Protein AF-R9I4Q8-F1 (afdb_monomer)

Nearest PDB structures (foldseek):
  7udo-assembly1_A  TM=2.696E-01  e=2.001E+00  synthetic construct
  7zrb-assembly1_A  TM=2.369E-01  e=4.043E+00  Homo sapiens

Radius of gyration: 34.61 Å; Cα contacts (8 Å, |Δi|>4): 216; chains: 1; bounding box: 89×45×100 Å

Sequence (345 aa):
MISNNEAITLNGTEIEWIYWCILVTLIFVGVAFSHSAILYLFDRFISKGIGKLLRKYKRYKWNVAFGIGILSAIIVFGRLLAYTFNQGELCRVRTDTLISTKMGDWGGFATCLTSIFALMSVYLAFRALRSQTTAARRASFDATFTQIFAQHNILHRKVTQHNVLCKKITLLDIIIARCRAKNASNLFTMCREAFENEYLIKESKISISDFRKKYNSSIGLSSSADFKNYFKYIHREVSFVMYNSKDILEPKDQKRYVKLIEGQMNNDELFCYFINQLEYWISHKNEEEVNKYANYLKDNEFFKEICLTEDYQSLIKKACDISTEDIKDGDKPLIENKWLNEKAH

Structure (mmCIF, N/CA/C/O backbone):
data_AF-R9I4Q8-F1
#
_entry.id   AF-R9I4Q8-F1
#
loop_
_atom_site.group_PDB
_atom_site.id
_atom_site.type_symbol
_atom_site.label_atom_id
_atom_site.label_alt_id
_atom_site.label_comp_id
_atom_site.label_asym_id
_atom_site.label_entity_id
_atom_site.label_seq_id
_atom_site.pdbx_PDB_ins_code
_atom_site.Cartn_x
_atom_site.Cartn_y
_atom_site.Cartn_z
_atom_site.occupancy
_atom_site.B_iso_or_equiv
_atom_site.auth_seq_id
_atom_site.auth_comp_id
_atom_site.auth_asym_id
_atom_site.auth_atom_id
_atom_site.pdbx_PDB_model_num
ATOM 1 N N . MET A 1 1 ? 61.203 2.150 -57.535 1.00 40.50 1 MET A N 1
ATOM 2 C CA . MET A 1 1 ? 61.379 3.538 -57.053 1.00 40.50 1 MET A CA 1
ATOM 3 C C . MET A 1 1 ? 60.839 4.424 -58.158 1.00 40.50 1 MET A C 1
ATOM 5 O O . MET A 1 1 ? 61.385 4.372 -59.243 1.00 40.50 1 MET A O 1
ATOM 9 N N . ILE A 1 2 ? 59.667 5.037 -58.041 1.00 28.09 2 ILE A N 1
ATOM 10 C CA . ILE A 1 2 ? 59.363 6.157 -57.145 1.00 28.09 2 ILE A CA 1
ATOM 11 C C . ILE A 1 2 ? 57.973 5.948 -56.523 1.00 28.09 2 ILE A C 1
ATOM 13 O O . ILE A 1 2 ? 57.005 5.654 -57.219 1.00 28.09 2 ILE A O 1
ATOM 17 N N . SER A 1 3 ? 57.904 6.050 -55.197 1.00 34.59 3 SER A N 1
ATOM 18 C CA . SER A 1 3 ? 56.674 6.067 -54.411 1.00 34.59 3 SER A CA 1
ATOM 19 C C . SER A 1 3 ? 56.075 7.473 -54.440 1.00 34.59 3 SER A C 1
ATOM 21 O O . SER A 1 3 ? 56.539 8.342 -53.705 1.00 34.59 3 SER A O 1
ATOM 23 N N . ASN A 1 4 ? 55.031 7.694 -55.233 1.00 31.05 4 ASN A N 1
ATOM 24 C CA . ASN A 1 4 ? 54.170 8.859 -55.041 1.00 31.05 4 ASN A CA 1
ATOM 25 C C . ASN A 1 4 ? 52.969 8.428 -54.200 1.00 31.05 4 ASN A C 1
ATOM 27 O O . ASN A 1 4 ? 51.886 8.162 -54.712 1.00 31.05 4 ASN A O 1
ATOM 31 N N . ASN A 1 5 ? 53.196 8.325 -52.888 1.00 38.31 5 ASN A N 1
ATOM 32 C CA . ASN A 1 5 ? 52.127 8.503 -51.914 1.00 38.31 5 ASN A CA 1
ATOM 33 C C . ASN A 1 5 ? 51.788 9.998 -51.921 1.00 38.31 5 ASN A C 1
ATOM 35 O O . ASN A 1 5 ? 52.304 10.754 -51.099 1.00 38.31 5 ASN A O 1
ATOM 39 N N . GLU A 1 6 ? 50.961 10.441 -52.867 1.00 36.56 6 GLU A N 1
ATOM 40 C CA . GLU A 1 6 ? 50.248 11.702 -52.684 1.00 36.56 6 GLU A CA 1
ATOM 41 C C . GLU A 1 6 ? 49.247 11.466 -51.556 1.00 36.56 6 GLU A C 1
ATOM 43 O O . GLU A 1 6 ? 48.183 10.874 -51.734 1.00 36.56 6 GLU A O 1
ATOM 48 N N . ALA A 1 7 ? 49.654 11.841 -50.344 1.00 38.47 7 ALA A N 1
ATOM 49 C CA . ALA A 1 7 ? 48.748 11.948 -49.221 1.00 38.47 7 ALA A CA 1
ATOM 50 C C . ALA A 1 7 ? 47.616 12.882 -49.653 1.00 38.47 7 ALA A C 1
ATOM 52 O O . ALA A 1 7 ? 47.862 14.045 -49.966 1.00 38.47 7 ALA A O 1
ATOM 53 N N . ILE A 1 8 ? 46.392 12.357 -49.706 1.00 43.66 8 ILE A N 1
ATOM 54 C CA . ILE A 1 8 ? 45.189 13.138 -49.979 1.00 43.66 8 ILE A CA 1
ATOM 55 C C . ILE A 1 8 ? 45.085 14.181 -48.864 1.00 43.66 8 ILE A C 1
ATOM 57 O O . ILE A 1 8 ? 44.663 13.886 -47.746 1.00 43.66 8 ILE A O 1
ATOM 61 N N . THR A 1 9 ? 45.541 15.396 -49.143 1.00 40.16 9 THR A N 1
ATOM 62 C CA . THR A 1 9 ? 45.441 16.525 -48.227 1.00 40.16 9 THR A CA 1
ATOM 63 C C . THR A 1 9 ? 44.013 17.040 -48.287 1.00 40.16 9 THR A C 1
ATOM 65 O O . THR A 1 9 ? 43.597 17.581 -49.309 1.00 40.16 9 THR A O 1
ATOM 68 N N . LEU A 1 10 ? 43.261 16.837 -47.204 1.00 48.31 10 LEU A N 1
ATOM 69 C CA . LEU A 1 10 ? 41.976 17.500 -46.973 1.00 48.31 10 LEU A CA 1
ATOM 70 C C . LEU A 1 10 ? 42.138 19.011 -47.175 1.00 48.31 10 LEU A C 1
ATOM 72 O O . LEU A 1 10 ? 43.078 19.610 -46.646 1.00 48.31 10 LEU A O 1
ATOM 76 N N . ASN A 1 11 ? 41.235 19.621 -47.940 1.00 56.56 11 ASN A N 1
ATOM 77 C CA . ASN A 1 11 ? 41.289 21.055 -48.209 1.00 56.56 11 ASN A CA 1
ATOM 78 C C . ASN A 1 11 ? 40.996 21.841 -46.913 1.00 56.56 11 ASN A C 1
ATOM 80 O O . ASN A 1 11 ? 40.272 21.361 -46.040 1.00 56.56 11 ASN A O 1
ATOM 84 N N . GLY A 1 12 ? 41.533 23.058 -46.758 1.00 54.59 12 GLY A N 1
ATOM 85 C CA . GLY A 1 12 ? 41.442 23.813 -45.490 1.00 54.59 12 GLY A CA 1
ATOM 86 C C . GLY A 1 12 ? 40.008 24.039 -44.981 1.00 54.59 12 GLY A C 1
ATOM 87 O O . GLY A 1 12 ? 39.744 23.936 -43.785 1.00 54.59 12 GLY A O 1
ATOM 88 N N . THR A 1 13 ? 39.061 24.238 -45.897 1.00 54.44 13 THR A N 1
ATOM 89 C CA . THR A 1 13 ? 37.624 24.336 -45.604 1.00 54.44 13 THR A CA 1
ATOM 90 C C . THR A 1 13 ? 37.031 23.028 -45.074 1.00 54.44 13 THR A C 1
ATOM 92 O O . THR A 1 13 ? 36.147 23.044 -44.226 1.00 54.44 13 THR A O 1
ATOM 95 N N . GLU A 1 14 ? 37.511 21.872 -45.523 1.00 54.03 14 GLU A N 1
ATOM 96 C CA . GLU A 1 14 ? 37.001 20.558 -45.111 1.00 54.03 14 GLU A CA 1
ATOM 97 C C . GLU A 1 14 ? 37.487 20.176 -43.711 1.00 54.03 14 GLU A C 1
ATOM 99 O O . GLU A 1 14 ? 36.732 19.593 -42.931 1.00 54.03 14 GLU A O 1
ATOM 104 N N . ILE A 1 15 ? 38.715 20.576 -43.364 1.00 60.09 15 ILE A N 1
ATOM 105 C CA . ILE A 1 15 ? 39.245 20.468 -42.000 1.00 60.09 15 ILE A CA 1
ATOM 106 C C . ILE A 1 15 ? 38.394 21.311 -41.044 1.00 60.09 15 ILE A C 1
ATOM 108 O O . ILE A 1 15 ? 38.021 20.815 -39.981 1.00 60.09 15 ILE A O 1
ATOM 112 N N . GLU A 1 16 ? 38.007 22.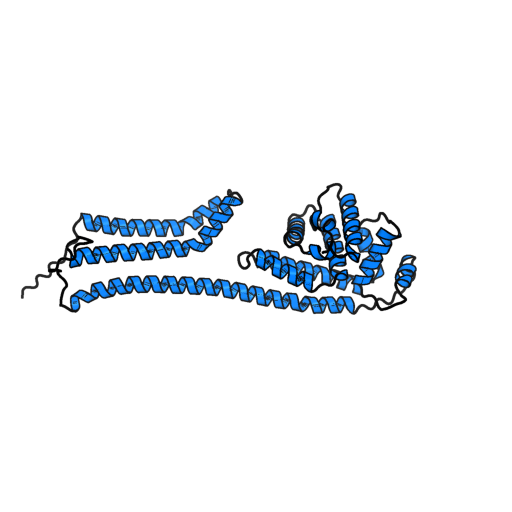532 -41.433 1.00 58.81 16 GLU A N 1
ATOM 113 C CA . GLU A 1 16 ? 37.085 23.361 -40.645 1.00 58.81 16 GLU A CA 1
ATOM 114 C C . GLU A 1 16 ? 35.714 22.700 -40.467 1.00 58.81 16 GLU A C 1
ATOM 116 O O . GLU A 1 16 ? 35.188 22.684 -39.358 1.00 58.81 16 GLU A O 1
ATOM 121 N N . TRP A 1 17 ? 35.127 22.107 -41.508 1.00 58.69 17 TRP A N 1
ATOM 122 C CA . TRP A 1 17 ? 33.818 21.450 -41.389 1.00 58.69 17 TRP A CA 1
ATOM 123 C C . TRP A 1 17 ? 33.853 20.185 -40.527 1.00 58.69 17 TRP A C 1
ATOM 125 O O . TRP A 1 17 ? 32.954 19.981 -39.709 1.00 58.69 17 TRP A O 1
ATOM 135 N N . ILE A 1 18 ? 34.891 19.351 -40.656 1.00 61.91 18 ILE A N 1
ATOM 136 C CA . ILE A 1 18 ? 35.103 18.195 -39.770 1.00 61.91 18 ILE A CA 1
ATOM 137 C C . ILE A 1 18 ? 35.287 18.678 -38.330 1.00 61.91 18 ILE A C 1
ATOM 139 O O . ILE A 1 18 ? 34.693 18.112 -37.409 1.00 61.91 18 ILE A O 1
ATOM 143 N N . TYR A 1 19 ? 36.041 19.762 -38.139 1.00 66.31 19 TYR A N 1
ATOM 144 C CA . TYR A 1 19 ? 36.204 20.402 -36.842 1.00 66.31 19 TYR A CA 1
ATOM 145 C C . TYR A 1 19 ? 34.859 20.879 -36.286 1.00 66.31 19 TYR A C 1
ATOM 147 O O . TYR A 1 19 ? 34.550 20.567 -35.142 1.00 66.31 19 TYR A O 1
ATOM 155 N N . TRP A 1 20 ? 34.004 21.519 -37.088 1.00 62.31 20 TRP A N 1
ATOM 156 C CA . TRP A 1 20 ? 32.653 21.917 -36.680 1.00 62.31 20 TRP A CA 1
ATOM 157 C C . TRP A 1 20 ? 31.758 20.721 -36.348 1.00 62.31 20 TRP A C 1
ATOM 159 O O . TRP A 1 20 ? 31.040 20.772 -35.355 1.00 62.31 20 TRP A O 1
ATOM 169 N N . CYS A 1 21 ? 31.813 19.617 -37.096 1.00 60.00 21 CYS A N 1
ATOM 170 C CA . CYS A 1 21 ? 31.050 18.408 -36.769 1.00 60.00 21 CYS A CA 1
ATOM 171 C C . CYS A 1 21 ? 31.508 17.768 -35.449 1.00 60.00 21 CYS A C 1
ATOM 173 O O . CYS A 1 21 ? 30.671 17.370 -34.630 1.00 60.00 21 CYS A O 1
ATOM 175 N N . ILE A 1 22 ? 32.821 17.695 -35.214 1.00 67.31 22 ILE A N 1
ATOM 176 C CA . ILE A 1 22 ? 33.394 17.197 -33.957 1.00 67.31 22 ILE A CA 1
ATOM 177 C C . ILE A 1 22 ? 33.045 18.151 -32.811 1.00 67.31 22 ILE A C 1
ATOM 179 O O . ILE A 1 22 ? 32.569 17.700 -31.773 1.00 67.31 22 ILE A O 1
ATOM 183 N N . LEU A 1 23 ? 33.201 19.459 -33.013 1.00 68.62 23 LEU A N 1
ATOM 184 C CA . LEU A 1 23 ? 32.912 20.503 -32.034 1.00 68.62 23 LEU A CA 1
ATOM 185 C C . LEU A 1 23 ? 31.430 20.520 -31.660 1.00 68.62 23 LEU A C 1
ATOM 187 O O . LEU A 1 23 ? 31.108 20.520 -30.480 1.00 68.62 23 LEU A O 1
ATOM 191 N N . VAL A 1 24 ? 30.516 20.460 -32.631 1.00 64.56 24 VAL A N 1
ATOM 192 C CA . VAL A 1 24 ? 29.069 20.378 -32.384 1.00 64.56 24 VAL A CA 1
ATOM 193 C C . VAL A 1 24 ? 28.741 19.108 -31.605 1.00 64.56 24 VAL A C 1
ATOM 195 O O . VAL A 1 24 ? 28.005 19.167 -30.622 1.00 64.56 24 VAL A O 1
ATOM 198 N N . THR A 1 25 ? 29.337 17.968 -31.961 1.00 63.06 25 THR A N 1
ATOM 199 C CA . THR A 1 25 ? 29.129 16.712 -31.224 1.00 63.06 25 THR A CA 1
ATOM 200 C C . THR A 1 25 ? 29.669 16.808 -29.790 1.00 63.06 25 THR A C 1
ATOM 202 O O . THR A 1 25 ? 28.977 16.414 -28.852 1.00 63.06 25 THR A O 1
ATOM 205 N N . LEU A 1 26 ? 30.850 17.400 -29.586 1.00 66.31 26 LEU A N 1
ATOM 206 C CA . LEU A 1 26 ? 31.439 17.650 -28.266 1.00 66.31 26 LEU A CA 1
ATOM 207 C C . LEU A 1 26 ? 30.627 18.655 -27.442 1.00 66.31 26 LEU A C 1
ATOM 209 O O . LEU A 1 26 ? 30.475 18.455 -26.240 1.00 66.31 26 LEU A O 1
ATOM 213 N N . ILE A 1 27 ? 30.054 19.687 -28.067 1.00 66.19 27 ILE A N 1
ATOM 214 C CA . ILE A 1 27 ? 29.146 20.642 -27.423 1.00 66.19 27 ILE A CA 1
ATOM 215 C C . ILE A 1 27 ? 27.871 19.924 -26.986 1.00 66.19 27 ILE A C 1
ATOM 217 O O . ILE A 1 27 ? 27.467 20.068 -25.839 1.00 66.19 27 ILE A O 1
ATOM 221 N N . PHE A 1 28 ? 27.255 19.100 -27.837 1.00 62.50 28 PHE A N 1
ATOM 222 C CA . PHE A 1 28 ? 26.045 18.357 -27.468 1.00 62.50 28 PHE A CA 1
ATOM 223 C C . PHE A 1 28 ? 26.300 17.332 -26.357 1.00 62.50 28 PHE A C 1
ATOM 225 O O . PHE A 1 28 ? 25.493 17.220 -25.431 1.00 62.50 28 PHE A O 1
ATOM 232 N N . VAL A 1 29 ? 27.434 16.627 -26.398 1.00 64.31 29 VAL A N 1
ATOM 233 C CA . VAL A 1 29 ? 27.873 15.746 -25.307 1.00 64.31 29 VAL A CA 1
ATOM 234 C C . VAL A 1 29 ? 28.121 16.572 -24.040 1.00 64.31 29 VAL A C 1
ATOM 236 O O . VAL A 1 29 ? 27.577 16.254 -22.984 1.00 64.31 29 VAL A O 1
ATOM 239 N N . GLY A 1 30 ? 28.843 17.687 -24.143 1.00 64.94 30 GLY A N 1
ATOM 240 C CA . GLY A 1 30 ? 29.114 18.609 -23.042 1.00 64.94 30 GLY A CA 1
ATOM 241 C C . GLY A 1 30 ? 27.841 19.162 -22.402 1.00 64.94 30 GLY A C 1
ATOM 242 O O . GLY A 1 30 ? 27.721 19.154 -21.179 1.00 64.94 30 GLY A O 1
ATOM 243 N N . VAL A 1 31 ? 26.843 19.554 -23.196 1.00 62.91 31 VAL A N 1
ATOM 244 C CA . VAL A 1 31 ? 25.518 20.003 -22.740 1.00 62.91 31 VAL A CA 1
ATOM 245 C C . VAL A 1 31 ? 24.757 18.858 -22.064 1.00 62.91 31 VAL A C 1
ATOM 247 O O . VAL A 1 31 ? 24.185 19.048 -20.991 1.00 62.91 31 VAL A O 1
ATOM 250 N N . ALA A 1 32 ? 24.796 17.641 -22.614 1.00 57.62 32 ALA A N 1
ATOM 251 C CA . ALA A 1 32 ? 24.154 16.473 -22.007 1.00 57.62 32 ALA A CA 1
ATOM 252 C C . ALA A 1 32 ? 24.761 16.091 -20.638 1.00 57.62 32 ALA A C 1
ATOM 254 O O . ALA A 1 32 ? 24.032 15.631 -19.749 1.00 57.62 32 ALA A O 1
ATOM 255 N N . PHE A 1 33 ? 26.069 16.306 -20.449 1.00 58.38 33 PHE A N 1
ATOM 256 C CA . PHE A 1 33 ? 26.783 16.056 -19.191 1.00 58.38 33 PHE A CA 1
ATOM 257 C C . PHE A 1 33 ? 26.645 17.209 -18.176 1.00 58.38 33 PHE A C 1
ATOM 259 O O . PHE A 1 33 ? 26.386 16.956 -16.997 1.00 58.38 33 PHE A O 1
ATOM 266 N N . SER A 1 34 ? 26.735 18.469 -18.612 1.00 58.69 34 SER A N 1
ATOM 267 C CA . SER A 1 34 ? 26.661 19.666 -17.747 1.00 58.69 34 SER A CA 1
ATOM 268 C C . SER A 1 34 ? 25.247 19.989 -17.242 1.00 58.69 34 SER A C 1
ATOM 270 O O . SER A 1 34 ? 25.082 20.602 -16.185 1.00 58.69 34 SER A O 1
ATOM 272 N N . HIS A 1 35 ? 24.205 19.479 -17.904 1.00 56.19 35 HIS A N 1
ATOM 273 C CA . HIS A 1 35 ? 22.806 19.647 -17.493 1.00 56.19 35 HIS A CA 1
ATOM 274 C C . HIS A 1 35 ? 22.497 19.104 -16.081 1.00 56.19 35 HIS A C 1
ATOM 276 O O . HIS A 1 35 ? 21.532 19.529 -15.443 1.00 56.19 35 HIS A O 1
ATOM 282 N N . SER A 1 36 ? 23.301 18.169 -15.556 1.00 52.72 36 SER A N 1
ATOM 283 C CA . SER A 1 36 ? 23.118 17.654 -14.191 1.00 52.72 36 SER A CA 1
ATOM 284 C C . SER A 1 36 ? 23.416 18.711 -13.113 1.00 52.72 36 SER A C 1
ATOM 286 O O . SER A 1 36 ? 22.768 18.690 -12.070 1.00 52.72 36 SER A O 1
ATOM 288 N N . ALA A 1 37 ? 24.326 19.657 -13.379 1.00 54.03 37 ALA A N 1
ATOM 289 C CA . ALA A 1 37 ? 24.641 20.774 -12.482 1.00 54.03 37 ALA A CA 1
ATOM 290 C C . ALA A 1 37 ? 23.604 21.908 -12.583 1.00 54.03 37 ALA A C 1
ATOM 292 O O . ALA A 1 37 ? 23.193 22.471 -11.571 1.00 54.03 37 ALA A O 1
ATOM 293 N N . ILE A 1 38 ? 23.112 22.185 -13.796 1.00 55.19 38 ILE A N 1
ATOM 294 C CA . ILE A 1 38 ? 22.080 23.205 -14.046 1.00 55.19 38 ILE A CA 1
ATOM 295 C C . ILE A 1 38 ? 20.755 22.812 -13.377 1.00 55.19 38 ILE A C 1
ATOM 297 O O . ILE A 1 38 ? 20.113 23.639 -12.740 1.00 55.19 38 ILE A O 1
ATOM 301 N N . LEU A 1 39 ? 20.359 21.535 -13.427 1.00 51.66 39 LEU A N 1
ATOM 302 C CA . LEU A 1 39 ? 19.140 21.083 -12.748 1.00 51.66 39 LEU A CA 1
ATOM 303 C C . LEU A 1 39 ? 19.228 21.115 -11.225 1.00 51.66 39 LEU A C 1
ATOM 305 O O . LEU A 1 39 ? 18.214 21.389 -10.598 1.00 51.66 39 LEU A O 1
ATOM 309 N N . TYR A 1 40 ? 20.395 20.861 -10.628 1.00 53.50 40 TYR A N 1
ATOM 310 C CA . TYR A 1 40 ? 20.557 20.978 -9.174 1.00 53.50 40 TYR A CA 1
ATOM 311 C C . TYR A 1 40 ? 20.265 22.408 -8.691 1.00 53.50 40 TYR A C 1
ATOM 313 O O . TYR A 1 40 ? 19.654 22.603 -7.644 1.00 53.50 40 TYR A O 1
ATOM 321 N N . LEU A 1 41 ? 20.627 23.410 -9.498 1.00 53.16 41 LEU A N 1
ATOM 322 C CA . LEU A 1 41 ? 20.318 24.817 -9.232 1.00 53.16 41 LEU A CA 1
ATOM 323 C C . LEU A 1 41 ? 18.834 25.154 -9.465 1.00 53.16 41 LEU A C 1
ATOM 325 O O . LEU A 1 41 ? 18.277 25.990 -8.757 1.00 53.16 41 LEU A O 1
ATOM 329 N N . PHE A 1 42 ? 18.180 24.486 -10.419 1.00 51.25 42 PHE A N 1
ATOM 330 C CA . PHE A 1 42 ? 16.790 24.754 -10.800 1.00 51.25 42 PHE A CA 1
ATOM 331 C C . PHE A 1 42 ? 15.734 23.913 -10.060 1.00 51.25 42 PHE A C 1
ATOM 333 O O . PHE A 1 42 ? 14.568 24.306 -10.037 1.00 51.25 42 PHE A O 1
ATOM 340 N N . ASP A 1 43 ? 16.102 22.808 -9.401 1.00 50.34 43 ASP A N 1
ATOM 341 C CA . ASP A 1 43 ? 15.170 21.964 -8.624 1.00 50.34 43 ASP A CA 1
ATOM 342 C C . ASP A 1 43 ? 14.520 22.747 -7.465 1.00 50.34 43 ASP A C 1
ATOM 344 O O . ASP A 1 43 ? 13.416 22.435 -7.026 1.00 50.34 43 ASP A O 1
ATOM 348 N N . ARG A 1 44 ? 15.165 23.839 -7.027 1.00 52.56 44 ARG A N 1
ATOM 349 C CA . ARG A 1 44 ? 14.659 24.753 -5.993 1.00 52.56 44 ARG A CA 1
ATOM 350 C C . ARG A 1 44 ? 13.502 25.655 -6.454 1.00 52.56 44 ARG A C 1
ATOM 352 O O . ARG A 1 44 ? 12.866 26.263 -5.601 1.00 52.56 44 ARG A O 1
ATOM 359 N N . PHE A 1 45 ? 13.227 25.757 -7.761 1.00 51.59 45 PHE A N 1
ATOM 360 C CA . PHE A 1 45 ? 12.344 26.793 -8.328 1.00 51.59 45 PHE A CA 1
ATOM 361 C C . PHE A 1 45 ? 11.192 26.290 -9.218 1.00 51.59 45 PHE A C 1
ATOM 363 O O . PHE A 1 45 ? 10.401 27.102 -9.699 1.00 51.59 45 PHE A O 1
ATOM 370 N N . ILE A 1 46 ? 11.052 24.984 -9.472 1.00 50.75 46 ILE A N 1
ATOM 371 C CA . ILE A 1 46 ? 10.189 24.504 -10.565 1.00 50.75 46 ILE A CA 1
ATOM 372 C C . ILE A 1 46 ? 8.825 23.958 -10.098 1.00 50.75 46 ILE A C 1
ATOM 374 O O . ILE A 1 46 ? 8.726 23.048 -9.278 1.00 50.75 46 ILE A O 1
ATOM 378 N N . SER A 1 47 ? 7.749 24.471 -10.712 1.00 53.91 47 SER A N 1
ATOM 379 C CA . SER A 1 47 ? 6.355 24.053 -10.496 1.00 53.91 47 SER A CA 1
ATOM 380 C C . SER A 1 47 ? 6.051 22.616 -10.976 1.00 53.91 47 SER A C 1
ATOM 382 O O . SER A 1 47 ? 6.712 22.060 -11.862 1.00 53.91 47 SER A O 1
ATOM 384 N N . LYS A 1 48 ? 4.986 22.004 -10.420 1.00 53.28 48 LYS A N 1
ATOM 385 C CA . LYS A 1 48 ? 4.588 20.587 -10.620 1.00 53.28 48 LYS A CA 1
ATOM 386 C C . LYS A 1 48 ? 4.474 20.135 -12.094 1.00 53.28 48 LYS A C 1
ATOM 388 O O . LYS A 1 48 ? 4.653 18.946 -12.368 1.00 53.28 48 LYS A O 1
ATOM 393 N N . GLY A 1 49 ? 4.186 21.040 -13.038 1.00 48.44 49 GLY A N 1
ATOM 394 C CA . GLY A 1 49 ? 4.024 20.726 -14.468 1.00 48.44 49 GLY A CA 1
ATOM 395 C C . GLY A 1 49 ? 5.349 20.501 -15.206 1.00 48.44 49 GLY A C 1
ATOM 396 O O . GLY A 1 49 ? 5.550 19.462 -15.839 1.00 48.44 49 GLY A O 1
ATOM 397 N N . ILE A 1 50 ? 6.296 21.429 -15.059 1.00 54.19 50 ILE A N 1
ATOM 398 C CA . ILE A 1 50 ? 7.623 21.359 -15.693 1.00 54.19 50 ILE A CA 1
ATOM 399 C C . ILE A 1 50 ? 8.439 20.202 -15.088 1.00 54.19 50 ILE A C 1
ATOM 401 O O . ILE A 1 50 ? 9.132 19.480 -15.808 1.00 54.19 50 ILE A O 1
ATOM 405 N N . GLY A 1 51 ? 8.254 19.911 -13.794 1.00 54.22 51 GLY A N 1
ATOM 406 C CA . GLY A 1 51 ? 8.870 18.757 -13.130 1.00 54.22 51 GLY A CA 1
ATOM 407 C C . GLY A 1 51 ? 8.456 17.385 -13.698 1.00 54.22 51 GLY A C 1
ATOM 408 O O . GLY A 1 51 ? 9.218 16.419 -13.588 1.00 54.22 51 GLY A O 1
ATOM 409 N N . LYS A 1 52 ? 7.277 17.254 -14.333 1.00 49.28 52 LYS A N 1
ATOM 410 C CA . LYS A 1 52 ? 6.882 16.021 -15.054 1.00 49.28 52 LYS A CA 1
ATOM 411 C C . LYS A 1 52 ? 7.614 15.890 -16.392 1.00 49.28 52 LYS A C 1
ATOM 413 O O . LYS A 1 52 ? 8.088 14.803 -16.726 1.00 49.28 52 LYS A O 1
ATOM 418 N N . LEU A 1 53 ? 7.734 16.988 -17.135 1.00 52.31 53 LEU A N 1
ATOM 419 C CA . LEU A 1 53 ? 8.401 17.035 -18.440 1.00 52.31 53 LEU A CA 1
ATOM 420 C C . LEU A 1 53 ? 9.913 16.788 -18.295 1.00 52.31 53 LEU A C 1
ATOM 422 O O . LEU A 1 53 ? 10.480 15.954 -19.002 1.00 52.31 53 LEU A O 1
ATOM 426 N N . LEU A 1 54 ? 10.529 17.388 -17.274 1.00 54.78 54 LEU A N 1
ATOM 427 C CA . LEU A 1 54 ? 11.926 17.160 -16.898 1.00 54.78 54 LEU A CA 1
ATOM 428 C C . LEU A 1 54 ? 12.197 15.722 -16.435 1.00 54.78 54 LEU A C 1
ATOM 430 O O . LEU A 1 54 ? 13.209 15.135 -16.821 1.00 54.78 54 LEU A O 1
ATOM 434 N N . ARG A 1 55 ? 11.284 15.098 -15.675 1.00 53.91 55 ARG A N 1
ATOM 435 C CA . ARG A 1 55 ? 11.395 13.668 -15.322 1.00 53.91 55 ARG A CA 1
ATOM 436 C C . ARG A 1 55 ? 11.325 12.762 -16.550 1.00 53.91 55 ARG A C 1
ATOM 438 O O . ARG A 1 55 ? 12.090 11.799 -16.641 1.00 53.91 55 ARG A O 1
ATOM 445 N N . LYS A 1 56 ? 10.457 13.086 -17.514 1.00 54.44 56 LYS A N 1
ATOM 446 C CA . LYS A 1 56 ? 10.368 12.370 -18.794 1.00 54.44 56 LYS A CA 1
ATOM 447 C C . LYS A 1 56 ? 11.673 12.522 -19.586 1.00 54.44 56 LYS A C 1
ATOM 449 O O . LYS A 1 56 ? 12.214 11.520 -20.039 1.00 54.44 56 LYS A O 1
ATOM 454 N N . TYR A 1 57 ? 12.249 13.723 -19.650 1.00 55.81 57 TYR A N 1
ATOM 455 C CA . TYR A 1 57 ? 13.545 13.959 -20.297 1.00 55.81 57 TYR A CA 1
ATOM 456 C C . TYR A 1 57 ? 14.707 13.227 -19.598 1.00 55.81 57 TYR A C 1
ATOM 458 O O . TYR A 1 57 ? 15.478 12.532 -20.256 1.00 55.81 57 TYR A O 1
ATOM 466 N N . LYS A 1 58 ? 14.782 13.246 -18.258 1.00 58.91 58 LYS A N 1
ATOM 467 C CA . LYS A 1 58 ? 15.775 12.486 -17.464 1.00 58.91 58 LYS A CA 1
ATOM 468 C C . LYS A 1 58 ? 15.726 10.984 -17.762 1.00 58.91 58 LYS A C 1
ATOM 470 O O . LYS A 1 58 ? 16.762 10.315 -17.765 1.00 58.91 58 LYS A O 1
ATOM 475 N N . ARG A 1 59 ? 14.536 10.446 -18.055 1.00 61.88 59 ARG A N 1
ATOM 476 C CA . ARG A 1 59 ? 14.364 9.047 -18.464 1.00 61.88 59 ARG A CA 1
ATOM 477 C C . ARG A 1 59 ? 15.035 8.767 -19.813 1.00 61.88 59 ARG A C 1
ATOM 479 O O . ARG A 1 59 ? 15.670 7.723 -19.933 1.00 61.88 59 ARG A O 1
ATOM 486 N N . TYR A 1 60 ? 14.983 9.690 -20.771 1.00 66.31 60 TYR A N 1
ATOM 487 C CA . TYR A 1 60 ? 15.466 9.474 -22.142 1.00 66.31 60 TYR A CA 1
ATOM 488 C C . TYR A 1 60 ? 16.794 10.162 -22.494 1.00 66.31 60 TYR A C 1
ATOM 490 O O . TYR A 1 60 ? 17.311 9.896 -23.573 1.00 66.31 60 TYR A O 1
ATOM 498 N N . LYS A 1 61 ? 17.392 10.966 -21.600 1.00 69.75 61 LYS A N 1
ATOM 499 C CA . LYS A 1 61 ? 18.596 11.775 -21.890 1.00 69.75 61 LYS A CA 1
ATOM 500 C C . LYS A 1 61 ? 19.736 10.994 -22.550 1.00 69.75 61 LYS A C 1
ATOM 502 O O . LYS A 1 61 ? 20.324 11.455 -23.517 1.00 69.75 61 LYS A O 1
ATOM 507 N N . TRP A 1 62 ? 20.004 9.784 -22.062 1.00 69.00 62 TRP A N 1
ATOM 508 C CA . TRP A 1 62 ? 21.064 8.939 -22.605 1.00 69.00 62 TRP A CA 1
ATOM 509 C C . TRP A 1 62 ? 20.696 8.390 -23.979 1.00 69.00 62 TRP A C 1
ATOM 511 O O . TRP A 1 62 ? 21.536 8.390 -24.864 1.00 69.00 62 TRP A O 1
ATOM 521 N N . ASN A 1 63 ? 19.435 8.007 -24.197 1.00 72.69 63 ASN A N 1
ATOM 522 C CA . ASN A 1 63 ? 18.978 7.553 -25.511 1.00 72.69 63 ASN A CA 1
ATOM 523 C C . ASN A 1 63 ? 19.089 8.674 -26.553 1.00 72.69 63 ASN A C 1
ATOM 525 O O . ASN A 1 63 ? 19.470 8.409 -27.686 1.00 72.69 63 ASN A O 1
ATOM 529 N N . VAL A 1 64 ? 18.799 9.918 -26.158 1.00 72.62 64 VAL A N 1
ATOM 530 C CA . VAL A 1 64 ? 18.968 11.099 -27.016 1.00 72.62 64 VAL A CA 1
ATOM 531 C C . VAL A 1 64 ? 20.449 11.347 -27.306 1.00 72.62 64 VAL A C 1
ATOM 533 O O . VAL A 1 64 ? 20.819 11.471 -28.467 1.00 72.62 64 VAL A O 1
ATOM 536 N N . ALA A 1 65 ? 21.307 11.346 -26.281 1.00 70.62 65 ALA A N 1
ATOM 537 C CA . ALA A 1 65 ? 22.746 11.554 -26.447 1.00 70.62 65 ALA A CA 1
ATOM 538 C C . ALA A 1 65 ? 23.397 10.485 -27.346 1.00 70.62 65 ALA A C 1
ATOM 540 O O . ALA A 1 65 ? 24.120 10.824 -28.280 1.00 70.62 65 ALA A O 1
ATOM 541 N N . PHE A 1 66 ? 23.093 9.202 -27.119 1.00 70.00 66 PHE A N 1
ATOM 542 C CA . PHE A 1 66 ? 23.574 8.108 -27.966 1.00 70.00 66 PHE A CA 1
ATOM 543 C C . PHE A 1 66 ? 23.002 8.183 -29.386 1.00 70.00 66 PHE A C 1
ATOM 545 O O . PHE A 1 66 ? 23.740 7.966 -30.341 1.00 70.00 66 PHE A O 1
ATOM 552 N N . GLY A 1 67 ? 21.718 8.526 -29.543 1.00 74.06 67 GLY A N 1
ATOM 553 C CA . GLY A 1 67 ? 21.092 8.693 -30.856 1.00 74.06 67 GLY A CA 1
ATOM 554 C C . GLY A 1 67 ? 21.751 9.795 -31.689 1.00 74.06 67 GLY A C 1
ATOM 555 O O . GLY A 1 67 ? 22.052 9.573 -32.858 1.00 74.06 67 GLY A O 1
ATOM 556 N N . ILE A 1 68 ? 22.044 10.946 -31.073 1.00 73.62 68 ILE A N 1
ATOM 557 C CA . ILE A 1 68 ? 22.777 12.045 -31.718 1.00 73.62 68 ILE A CA 1
ATOM 558 C C . ILE A 1 68 ? 24.199 11.602 -32.073 1.00 73.62 68 ILE A C 1
ATOM 560 O O . ILE A 1 68 ? 24.628 11.818 -33.200 1.00 73.62 68 ILE A O 1
ATOM 564 N N . GLY A 1 69 ? 24.910 10.929 -31.162 1.00 71.75 69 GLY A N 1
ATOM 565 C CA . GLY A 1 69 ? 26.260 10.424 -31.430 1.00 71.75 69 GLY A CA 1
ATOM 566 C C . GLY A 1 69 ? 26.318 9.438 -32.604 1.00 71.75 69 GLY A C 1
ATOM 567 O O . GLY A 1 69 ? 27.185 9.563 -33.467 1.00 71.75 69 GLY A O 1
ATOM 568 N N . ILE A 1 70 ? 25.366 8.500 -32.679 1.00 76.12 70 ILE A N 1
ATOM 569 C CA . ILE A 1 70 ? 25.243 7.554 -33.801 1.00 76.12 70 ILE A CA 1
ATOM 570 C C . ILE A 1 70 ? 24.944 8.303 -35.105 1.00 76.12 70 ILE A C 1
ATOM 572 O O . ILE A 1 70 ? 25.584 8.036 -36.120 1.00 76.12 70 ILE A O 1
ATOM 576 N N . LEU A 1 71 ? 24.010 9.258 -35.083 1.00 77.19 71 LEU A N 1
ATOM 577 C CA . LEU A 1 71 ? 23.656 10.049 -36.262 1.00 77.19 71 LEU A CA 1
ATOM 578 C C . LEU A 1 71 ? 24.847 10.873 -36.773 1.00 77.19 71 LEU A C 1
ATOM 580 O O . LEU A 1 71 ? 25.126 10.852 -37.969 1.00 77.19 71 LEU A O 1
ATOM 584 N N . SER A 1 72 ? 25.588 11.535 -35.878 1.00 72.62 72 SER A N 1
ATOM 585 C CA . SER A 1 72 ? 26.813 12.264 -36.225 1.00 72.62 72 SER A CA 1
ATOM 586 C C . SER A 1 72 ? 27.850 11.346 -36.875 1.00 72.62 72 SER A C 1
ATOM 588 O O . SER A 1 72 ? 28.414 11.703 -37.907 1.00 72.62 72 SER A O 1
ATOM 590 N N . ALA A 1 73 ? 28.069 10.148 -36.322 1.00 72.25 73 ALA A N 1
ATOM 591 C CA . ALA A 1 73 ? 29.015 9.183 -36.881 1.00 72.25 73 ALA A CA 1
ATOM 592 C C . ALA A 1 73 ? 28.608 8.715 -38.291 1.00 72.25 73 ALA A C 1
ATOM 594 O O . ALA A 1 73 ? 29.453 8.646 -39.181 1.00 72.25 73 ALA A O 1
ATOM 595 N N . ILE A 1 74 ? 27.311 8.469 -38.522 1.00 77.31 74 ILE A N 1
ATOM 596 C CA . ILE A 1 74 ? 26.772 8.107 -39.845 1.00 77.31 74 ILE A CA 1
ATOM 597 C C . ILE A 1 74 ? 26.963 9.249 -40.852 1.00 77.31 74 ILE A C 1
ATOM 599 O O . ILE A 1 74 ? 27.372 8.999 -41.985 1.00 77.31 74 ILE A O 1
ATOM 603 N N . ILE A 1 75 ? 26.695 10.497 -40.454 1.00 73.75 75 ILE A N 1
ATOM 604 C CA . ILE A 1 75 ? 26.856 11.672 -41.325 1.00 73.75 75 ILE A CA 1
ATOM 605 C C . ILE A 1 75 ? 28.325 11.856 -41.722 1.00 73.75 75 ILE A C 1
ATOM 607 O O . ILE A 1 75 ? 28.619 12.042 -42.904 1.00 73.75 75 ILE A O 1
ATOM 611 N N . VAL A 1 76 ? 29.245 11.772 -40.754 1.00 72.44 76 VAL A N 1
ATOM 612 C CA . VAL A 1 76 ? 30.692 11.871 -41.007 1.00 72.44 76 VAL A CA 1
ATOM 613 C C . VAL A 1 76 ? 31.149 10.754 -41.945 1.00 72.44 76 VAL A C 1
ATOM 615 O O . VAL A 1 76 ? 31.847 11.023 -42.920 1.00 72.44 76 VAL A O 1
ATOM 618 N N . PHE A 1 77 ? 30.697 9.519 -41.720 1.00 72.12 77 PHE A N 1
ATOM 619 C CA . PHE A 1 77 ? 31.025 8.385 -42.582 1.00 72.12 77 PHE A CA 1
ATOM 620 C C . PHE A 1 77 ? 30.499 8.544 -44.012 1.00 72.12 77 PHE A C 1
ATOM 622 O O . PHE A 1 77 ? 31.262 8.381 -44.959 1.00 72.12 77 PHE A O 1
ATOM 629 N N . GLY A 1 78 ? 29.228 8.921 -44.190 1.00 69.38 78 GLY A N 1
ATOM 630 C CA . GLY A 1 78 ? 28.645 9.137 -45.518 1.00 69.38 78 GLY A CA 1
ATOM 631 C C . GLY A 1 78 ? 29.354 10.243 -46.306 1.00 69.38 78 GLY A C 1
ATOM 632 O O . GLY A 1 78 ? 29.522 10.135 -47.520 1.00 69.38 78 GLY A O 1
ATOM 633 N N . ARG A 1 79 ? 29.836 11.284 -45.615 1.00 67.19 79 ARG A N 1
ATOM 634 C CA . ARG A 1 79 ? 30.631 12.364 -46.215 1.00 67.19 79 ARG A CA 1
ATOM 635 C C . ARG A 1 79 ? 32.039 11.922 -46.594 1.00 67.19 79 ARG A C 1
ATOM 637 O O . ARG A 1 79 ? 32.462 12.220 -47.705 1.00 67.19 79 ARG A O 1
ATOM 644 N N . LEU A 1 80 ? 32.734 11.192 -45.719 1.00 65.88 80 LEU A N 1
ATOM 645 C CA . LEU A 1 80 ? 34.032 10.598 -46.048 1.00 65.88 80 LEU A CA 1
ATOM 646 C C . LEU A 1 80 ? 33.906 9.676 -47.264 1.00 65.88 80 LEU A C 1
ATOM 648 O O . LEU A 1 80 ? 34.725 9.752 -48.172 1.00 65.88 80 LEU A O 1
ATOM 652 N N . LEU A 1 81 ? 32.839 8.880 -47.342 1.00 66.75 81 LEU A N 1
ATOM 653 C CA . LEU A 1 81 ? 32.551 8.020 -48.489 1.00 66.75 81 LEU A CA 1
ATOM 654 C C . LEU A 1 81 ? 32.363 8.852 -49.770 1.00 66.75 81 LEU A C 1
ATOM 656 O O . LEU A 1 81 ? 33.045 8.613 -50.763 1.00 66.75 81 LEU A O 1
ATOM 660 N N . ALA A 1 82 ? 31.519 9.885 -49.737 1.00 63.75 82 ALA A N 1
ATOM 661 C CA . ALA A 1 82 ? 31.332 10.785 -50.877 1.00 63.75 82 ALA A CA 1
ATOM 662 C C . ALA A 1 82 ? 32.627 11.505 -51.298 1.00 63.75 82 ALA A C 1
ATOM 664 O O . ALA A 1 82 ? 32.854 11.723 -52.483 1.00 63.75 82 ALA A O 1
ATOM 665 N N . TYR A 1 83 ? 33.501 11.855 -50.356 1.00 60.16 83 TYR A N 1
ATOM 666 C CA . TYR A 1 83 ? 34.789 12.465 -50.675 1.00 60.16 83 TYR A CA 1
ATOM 667 C C . TYR A 1 83 ? 35.742 11.474 -51.347 1.00 60.16 83 TYR A C 1
ATOM 669 O O . TYR A 1 83 ? 36.254 11.737 -52.432 1.00 60.16 83 TYR A O 1
ATOM 677 N N . THR A 1 84 ? 35.910 10.301 -50.737 1.00 60.03 84 THR A N 1
ATOM 678 C CA . THR A 1 84 ? 36.854 9.278 -51.205 1.00 60.03 84 THR A CA 1
ATOM 679 C C . THR A 1 84 ? 36.451 8.710 -52.568 1.00 60.03 84 THR A C 1
ATOM 681 O O . THR A 1 84 ? 37.315 8.439 -53.394 1.00 60.03 84 THR A O 1
ATOM 684 N N . PHE A 1 85 ? 35.147 8.547 -52.820 1.00 60.03 85 PHE A N 1
ATOM 685 C CA . PHE A 1 85 ? 34.646 7.885 -54.029 1.00 60.03 85 PHE A CA 1
ATOM 686 C C . PHE A 1 85 ? 34.071 8.840 -55.088 1.00 60.03 85 PHE A C 1
ATOM 688 O O . PHE A 1 85 ? 34.112 8.501 -56.271 1.00 60.03 85 PHE A O 1
ATOM 695 N N . ASN A 1 86 ? 33.585 10.028 -54.698 1.00 59.38 86 ASN A N 1
ATOM 696 C CA . ASN A 1 86 ? 32.909 10.987 -55.589 1.00 59.38 86 ASN A CA 1
ATOM 697 C C . ASN A 1 86 ? 33.503 12.414 -55.535 1.00 59.38 86 ASN A C 1
ATOM 699 O O . ASN A 1 86 ? 32.812 13.364 -55.902 1.00 59.38 86 ASN A O 1
ATOM 703 N N . GLN A 1 87 ? 34.738 12.605 -55.041 1.00 60.53 87 GLN A N 1
ATOM 704 C CA . GLN A 1 87 ? 35.401 13.924 -54.946 1.00 60.53 87 GLN A CA 1
ATOM 705 C C . GLN A 1 87 ? 34.564 15.002 -54.221 1.00 60.53 87 GLN A C 1
ATOM 707 O O . GLN A 1 87 ? 34.632 16.186 -54.536 1.00 60.53 87 GLN A O 1
ATOM 712 N N . GLY A 1 88 ? 33.741 14.595 -53.250 1.00 52.31 88 GLY A N 1
ATOM 713 C CA . GLY A 1 88 ? 32.954 15.504 -52.411 1.00 52.31 88 GLY A CA 1
ATOM 714 C C . GLY A 1 88 ? 31.491 15.678 -52.838 1.00 52.31 88 GLY A C 1
ATOM 715 O O . GLY A 1 88 ? 30.715 16.290 -52.099 1.00 52.31 88 GLY A O 1
ATOM 716 N N . GLU A 1 89 ? 31.058 15.090 -53.960 1.00 55.81 89 GLU A N 1
ATOM 717 C CA . GLU A 1 89 ? 29.648 15.097 -54.376 1.00 55.81 89 GLU A CA 1
ATOM 718 C C . GLU A 1 89 ? 28.847 13.948 -53.717 1.00 55.81 89 GLU A C 1
ATOM 720 O O . GLU A 1 89 ? 28.993 12.768 -54.037 1.00 55.81 89 GLU A O 1
ATOM 725 N N . LEU A 1 90 ? 27.941 14.300 -52.793 1.00 47.91 90 LEU A N 1
ATOM 726 C CA . LEU A 1 90 ? 27.149 13.359 -51.974 1.00 47.91 90 LEU A CA 1
ATOM 727 C C . LEU A 1 90 ? 26.208 12.423 -52.757 1.00 47.91 90 LEU A C 1
ATOM 729 O O . LEU A 1 90 ? 25.910 11.336 -52.274 1.00 47.91 90 LEU A O 1
ATOM 733 N N . CYS A 1 91 ? 25.712 12.843 -53.926 1.00 47.62 91 CYS A N 1
ATOM 734 C CA . CYS A 1 91 ? 24.601 12.179 -54.627 1.00 47.62 91 CYS A CA 1
ATOM 735 C C . CYS A 1 91 ? 24.894 11.858 -56.101 1.00 47.62 91 CYS A C 1
ATOM 737 O O . CYS A 1 91 ? 23.959 11.710 -56.887 1.00 47.62 91 CYS A O 1
ATOM 739 N N . ARG A 1 92 ? 26.164 11.766 -56.513 1.00 46.22 92 ARG A N 1
ATOM 740 C CA . ARG A 1 92 ? 26.508 11.453 -57.906 1.00 46.22 92 ARG A CA 1
ATOM 741 C C . ARG A 1 92 ? 27.084 10.047 -58.010 1.00 46.22 92 ARG A C 1
ATOM 743 O O . ARG A 1 92 ? 28.258 9.825 -57.755 1.00 46.22 92 ARG A O 1
ATOM 750 N N . VAL A 1 93 ? 26.242 9.091 -58.394 1.00 45.16 93 VAL A N 1
ATOM 751 C CA . VAL A 1 93 ? 26.693 7.757 -58.807 1.00 45.16 93 VAL A CA 1
ATOM 752 C C . VAL A 1 93 ? 27.124 7.871 -60.268 1.00 45.16 93 VAL A C 1
ATOM 754 O O . VAL A 1 93 ? 26.308 7.727 -61.175 1.00 45.16 93 VAL A O 1
ATOM 757 N N . ARG A 1 94 ? 28.385 8.237 -60.513 1.00 47.72 94 ARG A N 1
ATOM 758 C CA . ARG A 1 94 ? 28.976 8.094 -61.851 1.00 47.72 94 ARG A CA 1
ATOM 759 C C . ARG A 1 94 ? 29.295 6.620 -62.110 1.00 47.72 94 ARG A C 1
ATOM 761 O O . ARG A 1 94 ? 29.588 5.868 -61.190 1.00 47.72 94 ARG A O 1
ATOM 768 N N . THR A 1 95 ? 29.239 6.198 -63.365 1.00 49.69 95 THR A N 1
ATOM 769 C CA . THR A 1 95 ? 29.659 4.857 -63.819 1.00 49.69 95 THR A CA 1
ATOM 770 C C . THR A 1 95 ? 31.180 4.643 -63.753 1.00 49.69 95 THR A C 1
ATOM 772 O O . THR A 1 95 ? 31.663 3.528 -63.900 1.00 49.69 95 THR A O 1
ATOM 775 N N . ASP A 1 96 ? 31.914 5.724 -63.508 1.00 49.72 96 ASP A N 1
ATOM 776 C CA . ASP A 1 96 ? 33.365 5.897 -63.454 1.00 49.72 96 ASP A CA 1
ATOM 777 C C . ASP A 1 96 ? 33.837 6.193 -62.014 1.00 49.72 96 ASP A C 1
ATOM 779 O O . ASP A 1 96 ? 34.713 7.022 -61.774 1.00 49.72 96 ASP A O 1
ATOM 783 N N . THR A 1 97 ? 33.224 5.537 -61.026 1.00 53.34 97 THR A N 1
ATOM 784 C CA . THR A 1 97 ? 33.618 5.656 -59.618 1.00 53.34 97 THR A CA 1
ATOM 785 C C . THR A 1 97 ? 35.055 5.169 -59.403 1.00 53.34 97 THR A C 1
ATOM 787 O O . THR A 1 97 ? 35.439 4.083 -59.837 1.00 53.34 97 THR A O 1
ATOM 790 N N . LEU A 1 98 ? 35.853 5.959 -58.677 1.00 55.78 98 LEU A N 1
ATOM 791 C CA . LEU A 1 98 ? 37.230 5.652 -58.253 1.00 55.78 98 LEU A CA 1
ATOM 792 C C . LEU A 1 98 ? 37.258 4.579 -57.143 1.00 55.78 98 LEU A C 1
ATOM 794 O O . LEU A 1 98 ? 37.965 4.704 -56.145 1.00 55.78 98 LEU A O 1
ATOM 798 N N . ILE A 1 99 ? 36.444 3.528 -57.263 1.00 56.41 99 ILE A N 1
ATOM 799 C CA . ILE A 1 99 ? 36.408 2.445 -56.281 1.00 56.41 99 ILE A CA 1
ATOM 800 C C . ILE A 1 99 ? 37.686 1.624 -56.442 1.00 56.41 99 ILE A C 1
ATOM 802 O O . ILE A 1 99 ? 37.863 0.914 -57.432 1.00 56.41 99 ILE A O 1
ATOM 806 N N . SER A 1 100 ? 38.593 1.736 -55.466 1.00 58.72 100 SER A N 1
ATOM 807 C CA . SER A 1 100 ? 39.851 0.991 -55.487 1.00 58.72 100 SER A CA 1
ATOM 808 C C . SER A 1 100 ? 39.596 -0.516 -55.506 1.00 58.72 100 SER A C 1
ATOM 810 O O . SER A 1 100 ? 38.889 -1.069 -54.662 1.00 58.72 100 SER A O 1
ATOM 812 N N . THR A 1 101 ? 40.228 -1.203 -56.453 1.00 62.31 101 THR A N 1
ATOM 813 C CA . THR A 1 101 ? 40.239 -2.668 -56.546 1.00 62.31 101 THR A CA 1
ATOM 814 C C . THR A 1 101 ? 41.283 -3.305 -55.623 1.00 62.31 101 THR A C 1
ATOM 816 O O . THR A 1 101 ? 41.336 -4.529 -55.504 1.00 62.31 101 THR A O 1
ATOM 819 N N . LYS A 1 102 ? 42.121 -2.502 -54.949 1.00 60.47 102 LYS A N 1
ATOM 820 C CA . LYS A 1 102 ? 43.173 -2.987 -54.049 1.00 60.47 102 LYS A CA 1
ATOM 821 C C . LYS A 1 102 ? 42.627 -3.179 -52.638 1.00 60.47 102 LYS A C 1
ATOM 823 O O . LYS A 1 102 ? 42.209 -2.230 -51.985 1.00 60.47 102 LYS A O 1
ATOM 828 N N . MET A 1 103 ? 42.725 -4.408 -52.129 1.00 58.34 103 MET A N 1
ATOM 829 C CA . MET A 1 103 ? 42.246 -4.805 -50.795 1.00 58.34 103 MET A CA 1
ATOM 830 C C . MET A 1 103 ? 42.787 -3.923 -49.650 1.00 58.34 103 MET A C 1
ATOM 832 O O . MET A 1 103 ? 42.077 -3.677 -48.679 1.00 58.34 103 MET A O 1
ATOM 836 N N . GLY A 1 104 ? 44.026 -3.425 -49.762 1.00 61.81 104 GLY A N 1
ATOM 837 C CA . GLY A 1 104 ? 44.662 -2.583 -48.738 1.00 61.81 104 GLY A CA 1
ATOM 838 C C . GLY A 1 104 ? 43.941 -1.254 -48.480 1.00 61.81 104 GLY A C 1
ATOM 839 O O . GLY A 1 104 ? 43.920 -0.786 -47.343 1.00 61.81 104 GLY A O 1
ATOM 840 N N . ASP A 1 105 ? 43.269 -0.703 -49.493 1.00 62.28 105 ASP A N 1
ATOM 841 C CA . ASP A 1 105 ? 42.586 0.594 -49.401 1.00 62.28 105 ASP A CA 1
ATOM 842 C C . ASP A 1 105 ? 41.237 0.483 -48.663 1.00 62.28 105 ASP A C 1
ATOM 844 O O . ASP A 1 105 ? 40.720 1.457 -48.116 1.00 62.28 105 ASP A O 1
ATOM 848 N N . TRP A 1 106 ? 40.691 -0.734 -48.557 1.00 68.62 106 TRP A N 1
ATOM 849 C CA . TRP A 1 106 ? 39.444 -1.018 -47.841 1.00 68.62 106 TRP A CA 1
ATOM 850 C C . TRP A 1 106 ? 39.620 -1.118 -46.320 1.00 68.62 106 TRP A C 1
ATOM 852 O O . TRP A 1 106 ? 38.628 -1.097 -45.589 1.00 68.62 106 TRP A O 1
ATOM 862 N N . GLY A 1 107 ? 40.857 -1.191 -45.812 1.00 67.00 107 GLY A N 1
ATOM 863 C CA . GLY A 1 107 ? 41.130 -1.323 -44.376 1.00 67.00 107 GLY A CA 1
ATOM 864 C C . GLY A 1 107 ? 40.625 -0.133 -43.547 1.00 67.00 107 GLY A C 1
ATOM 865 O O . GLY A 1 107 ? 40.001 -0.319 -42.498 1.00 67.00 107 GLY A O 1
ATOM 866 N N . GLY A 1 108 ? 40.817 1.095 -44.041 1.00 66.50 108 GLY A N 1
ATOM 867 C CA . GLY A 1 108 ? 40.305 2.310 -43.392 1.00 66.50 108 GLY A CA 1
ATOM 868 C C . GLY A 1 108 ? 38.774 2.382 -43.403 1.00 66.50 108 GLY A C 1
ATOM 869 O O . GLY A 1 108 ? 38.156 2.717 -42.390 1.00 66.50 108 GLY A O 1
ATOM 870 N N . PHE A 1 109 ? 38.157 1.970 -44.516 1.00 69.12 109 PHE A N 1
ATOM 871 C CA . PHE A 1 109 ? 36.702 1.876 -44.656 1.00 69.12 109 PHE A CA 1
ATOM 872 C C . PHE A 1 109 ? 36.101 0.870 -43.670 1.00 69.12 109 PHE A C 1
ATOM 874 O O . PHE A 1 109 ? 35.181 1.203 -42.920 1.00 69.12 109 PHE A O 1
ATOM 881 N N . ALA A 1 110 ? 36.666 -0.339 -43.616 1.00 73.75 110 ALA A N 1
ATOM 882 C CA . ALA A 1 110 ? 36.238 -1.382 -42.693 1.00 73.75 110 ALA A CA 1
ATOM 883 C C . ALA A 1 110 ? 36.364 -0.926 -41.233 1.00 73.75 110 ALA A C 1
ATOM 885 O O . ALA A 1 110 ? 35.456 -1.157 -40.437 1.00 73.75 110 ALA A O 1
ATOM 886 N N . THR A 1 111 ? 37.442 -0.217 -40.887 1.00 73.12 111 THR A N 1
ATOM 887 C CA . THR A 1 111 ? 37.665 0.314 -39.533 1.00 73.12 111 THR A CA 1
ATOM 888 C C . THR A 1 111 ? 36.610 1.358 -39.147 1.00 73.12 111 THR A C 1
ATOM 890 O O . THR A 1 111 ? 36.083 1.320 -38.035 1.00 73.12 111 THR A O 1
ATOM 893 N N . CYS A 1 112 ? 36.244 2.258 -40.066 1.00 69.38 112 CYS A N 1
ATOM 894 C CA . CYS A 1 112 ? 35.219 3.275 -39.815 1.00 69.38 112 CYS A CA 1
ATOM 895 C C . CYS A 1 112 ? 33.808 2.670 -39.709 1.00 69.38 112 CYS A C 1
ATOM 897 O O . CYS A 1 112 ? 33.044 3.002 -38.806 1.00 69.38 112 CYS A O 1
ATOM 899 N N . LEU A 1 113 ? 33.472 1.710 -40.572 1.00 76.50 113 LEU A N 1
ATOM 900 C CA . LEU A 1 113 ? 32.202 0.992 -40.468 1.00 76.50 113 LEU A CA 1
ATOM 901 C C . LEU A 1 113 ? 32.123 0.185 -39.158 1.00 76.50 113 LEU A C 1
ATOM 903 O O . LEU A 1 113 ? 31.100 0.194 -38.470 1.00 76.50 113 LEU A O 1
ATOM 907 N N . THR A 1 114 ? 33.229 -0.453 -38.767 1.00 77.44 114 THR A N 1
ATOM 908 C CA . THR A 1 114 ? 33.343 -1.192 -37.501 1.00 77.44 114 THR A CA 1
ATOM 909 C C . THR A 1 114 ? 33.147 -0.278 -36.293 1.00 77.44 114 THR A C 1
ATOM 911 O O . THR A 1 114 ? 32.499 -0.684 -35.331 1.00 77.44 114 THR A O 1
ATOM 914 N N . SER A 1 115 ? 33.633 0.967 -36.330 1.00 73.44 115 SER A N 1
ATOM 915 C CA . SER A 1 115 ? 33.458 1.906 -35.214 1.00 73.44 115 SER A CA 1
ATOM 916 C C . SER A 1 115 ? 31.997 2.343 -35.028 1.00 73.44 115 SER A C 1
ATOM 918 O O . SER A 1 115 ? 31.534 2.431 -33.888 1.00 73.44 115 SER A O 1
ATOM 920 N N . ILE A 1 116 ? 31.229 2.515 -36.113 1.00 76.62 116 ILE A N 1
ATOM 921 C CA . ILE A 1 116 ? 29.779 2.773 -36.047 1.00 76.62 116 ILE A CA 1
ATOM 922 C C . ILE A 1 116 ? 29.051 1.582 -35.416 1.00 76.62 116 ILE A C 1
ATOM 924 O O . ILE A 1 116 ? 28.252 1.761 -34.493 1.00 76.62 116 ILE A O 1
ATOM 928 N N . PHE A 1 117 ? 29.348 0.359 -35.866 1.00 81.88 117 PHE A N 1
ATOM 929 C CA . PHE A 1 117 ? 28.743 -0.849 -35.299 1.00 81.88 117 PHE A CA 1
ATOM 930 C C . PHE A 1 117 ? 29.135 -1.070 -33.835 1.00 81.88 117 PHE A C 1
ATOM 932 O O . PHE A 1 117 ? 28.289 -1.472 -33.033 1.00 81.88 117 PHE A O 1
ATOM 939 N N . ALA A 1 118 ? 30.374 -0.757 -33.454 1.00 83.56 118 ALA A N 1
ATOM 940 C CA . ALA A 1 118 ? 30.814 -0.791 -32.065 1.00 83.56 118 ALA A CA 1
ATOM 941 C C . ALA A 1 118 ? 30.019 0.210 -31.207 1.00 83.56 118 ALA A C 1
ATOM 943 O O . ALA A 1 118 ? 29.513 -0.158 -30.148 1.00 83.56 118 ALA A O 1
ATOM 944 N N . LEU A 1 119 ? 29.818 1.442 -31.689 1.00 77.06 119 LEU A N 1
ATOM 945 C CA . LEU A 1 119 ? 29.024 2.464 -30.998 1.00 77.06 119 LEU A CA 1
ATOM 946 C C . LEU A 1 119 ? 27.556 2.034 -30.825 1.00 77.06 119 LEU A C 1
ATOM 948 O O . LEU A 1 119 ? 26.995 2.156 -29.733 1.00 77.06 119 LEU A O 1
ATOM 952 N N . MET A 1 120 ? 26.939 1.487 -31.878 1.00 77.06 120 MET A N 1
ATOM 953 C CA . MET A 1 120 ? 25.582 0.929 -31.811 1.00 77.06 120 MET A CA 1
ATOM 954 C C . MET A 1 120 ? 25.501 -0.230 -30.811 1.00 77.06 120 MET A C 1
ATOM 956 O O . MET A 1 120 ? 24.566 -0.289 -30.012 1.00 77.06 120 MET A O 1
ATOM 960 N N . SER A 1 121 ? 26.499 -1.117 -30.811 1.00 84.81 121 SER A N 1
ATOM 961 C CA . SER A 1 121 ? 26.575 -2.255 -29.889 1.00 84.81 121 SER A CA 1
ATOM 962 C C . SER A 1 121 ? 26.671 -1.795 -28.434 1.00 84.81 121 SER A C 1
ATOM 964 O O . SER A 1 121 ? 25.924 -2.283 -27.586 1.00 84.81 121 SER A O 1
ATOM 966 N N . VAL A 1 122 ? 27.510 -0.795 -28.143 1.00 83.12 122 VAL A N 1
ATOM 967 C CA . VAL A 1 122 ? 27.618 -0.183 -26.808 1.00 83.12 122 VAL A CA 1
ATOM 968 C C . VAL A 1 122 ? 26.293 0.451 -26.383 1.00 83.12 122 VAL A C 1
ATOM 970 O O . VAL A 1 122 ? 25.864 0.261 -25.245 1.00 83.12 122 VAL A O 1
ATOM 973 N N . TYR A 1 123 ? 25.603 1.159 -27.282 1.00 80.25 123 TYR A N 1
ATOM 974 C CA . TYR A 1 123 ? 24.291 1.739 -26.984 1.00 80.25 123 TYR A CA 1
ATOM 975 C C . TYR A 1 123 ? 23.244 0.669 -26.636 1.00 80.25 123 TYR A C 1
ATOM 977 O O . TYR A 1 123 ? 22.522 0.802 -25.641 1.00 80.25 123 TYR A O 1
ATOM 985 N N . LEU A 1 124 ? 23.171 -0.409 -27.421 1.00 83.06 124 LEU A N 1
ATOM 986 C CA . LEU A 1 124 ? 22.258 -1.522 -27.158 1.00 83.06 124 LEU A CA 1
ATOM 987 C C . LEU A 1 124 ? 22.591 -2.221 -25.836 1.00 83.06 124 LEU A C 1
ATOM 989 O O . LEU A 1 124 ? 21.683 -2.459 -25.036 1.00 83.06 124 LEU A O 1
ATOM 993 N N . ALA A 1 125 ? 23.875 -2.470 -25.563 1.00 86.38 125 ALA A N 1
ATOM 994 C CA . ALA A 1 125 ? 24.339 -3.042 -24.303 1.00 86.38 125 ALA A CA 1
ATOM 995 C C . ALA A 1 125 ? 23.988 -2.143 -23.107 1.00 86.38 125 ALA A C 1
ATOM 997 O O . ALA A 1 125 ? 23.456 -2.622 -22.107 1.00 86.38 125 ALA A O 1
ATOM 998 N N . PHE A 1 126 ? 24.188 -0.827 -23.220 1.00 82.19 126 PHE A N 1
ATOM 999 C CA . PHE A 1 126 ? 23.807 0.137 -22.187 1.00 82.19 126 PHE A CA 1
ATOM 1000 C C . PHE A 1 126 ? 22.294 0.143 -21.932 1.00 82.19 126 PHE A C 1
ATOM 1002 O O . PHE A 1 126 ? 21.845 0.141 -20.782 1.00 82.19 126 PHE A O 1
ATOM 1009 N N . ARG A 1 127 ? 21.482 0.121 -22.996 1.00 82.69 127 ARG A N 1
ATOM 1010 C CA . ARG A 1 127 ? 20.019 0.046 -22.883 1.00 82.69 127 ARG A CA 1
ATOM 1011 C C . ARG A 1 127 ? 19.584 -1.252 -22.202 1.00 82.69 127 ARG A C 1
ATOM 1013 O O . ARG A 1 127 ? 18.719 -1.204 -21.325 1.00 82.69 127 ARG A O 1
ATOM 1020 N N . ALA A 1 128 ? 20.187 -2.379 -22.579 1.00 85.25 128 ALA A N 1
ATOM 1021 C CA . ALA A 1 128 ? 19.929 -3.678 -21.972 1.00 85.25 128 ALA A CA 1
ATOM 1022 C C . ALA A 1 128 ? 20.303 -3.678 -20.484 1.00 85.25 128 ALA A C 1
ATOM 1024 O O . ALA A 1 128 ? 19.459 -4.010 -19.653 1.00 85.25 128 ALA A O 1
ATOM 1025 N N . LEU A 1 129 ? 21.500 -3.198 -20.132 1.00 85.94 129 LEU A N 1
ATOM 1026 C CA . LEU A 1 129 ? 21.959 -3.067 -18.748 1.00 85.94 129 LEU A CA 1
ATOM 1027 C C . LEU A 1 129 ? 20.990 -2.215 -17.926 1.00 85.94 129 LEU A C 1
ATOM 1029 O O . LEU A 1 129 ? 20.548 -2.617 -16.854 1.00 85.94 129 LEU A O 1
ATOM 1033 N N . ARG A 1 130 ? 20.588 -1.050 -18.439 1.00 82.81 130 ARG A N 1
ATOM 1034 C CA . ARG A 1 130 ? 19.640 -0.181 -17.738 1.00 82.81 130 ARG A CA 1
ATOM 1035 C C . ARG A 1 130 ? 18.299 -0.876 -17.517 1.00 82.81 130 ARG A C 1
ATOM 1037 O O . ARG A 1 130 ? 17.774 -0.822 -16.406 1.00 82.81 130 ARG A O 1
ATOM 1044 N N . SER A 1 131 ? 17.776 -1.551 -18.539 1.00 84.31 131 SER A N 1
ATOM 1045 C CA . SER A 1 131 ? 16.551 -2.345 -18.425 1.00 84.31 131 SER A CA 1
ATOM 1046 C C . SER A 1 131 ? 16.687 -3.431 -17.354 1.00 84.31 131 SER A C 1
ATOM 1048 O O . SER A 1 131 ? 15.807 -3.560 -16.505 1.00 84.31 131 SER A O 1
ATOM 1050 N N . GLN A 1 132 ? 17.816 -4.145 -17.327 1.00 86.50 132 GLN A N 1
ATOM 1051 C CA . GLN A 1 132 ? 18.115 -5.151 -16.309 1.00 86.50 132 GLN A CA 1
ATOM 1052 C C . GLN A 1 132 ? 18.193 -4.540 -14.907 1.00 86.50 132 GLN A C 1
ATOM 1054 O O . GLN A 1 132 ? 17.593 -5.080 -13.988 1.00 86.50 132 GLN A O 1
ATOM 1059 N N . THR A 1 133 ? 18.835 -3.381 -14.720 1.00 86.44 133 THR A N 1
ATOM 1060 C CA . THR A 1 133 ? 18.894 -2.731 -13.394 1.00 86.44 133 THR A CA 1
ATOM 1061 C C . THR A 1 133 ? 17.523 -2.283 -12.888 1.00 86.44 133 THR A C 1
ATOM 1063 O O . THR A 1 133 ? 17.285 -2.266 -11.681 1.00 86.44 133 THR A O 1
ATOM 1066 N N . THR A 1 134 ? 16.614 -1.880 -13.779 1.00 84.88 134 THR A N 1
ATOM 1067 C CA . THR A 1 134 ? 15.238 -1.537 -13.404 1.00 84.88 134 THR A CA 1
ATOM 1068 C C . THR A 1 134 ? 14.444 -2.796 -13.072 1.00 84.88 134 THR A C 1
ATOM 1070 O O . THR A 1 134 ? 13.761 -2.820 -12.052 1.00 84.88 134 THR A O 1
ATOM 1073 N N . ALA A 1 135 ? 14.585 -3.858 -13.870 1.00 87.75 135 ALA A N 1
ATOM 1074 C CA . ALA A 1 135 ? 13.960 -5.149 -13.597 1.00 87.75 135 ALA A CA 1
ATOM 1075 C C . ALA A 1 135 ? 14.453 -5.758 -12.274 1.00 87.75 135 ALA A C 1
ATOM 1077 O O . ALA A 1 135 ? 13.639 -6.197 -11.473 1.00 87.75 135 ALA A O 1
ATOM 1078 N N . ALA A 1 136 ? 15.757 -5.700 -11.993 1.00 89.25 136 ALA A N 1
ATOM 1079 C CA . ALA A 1 136 ? 16.347 -6.174 -10.744 1.00 89.25 136 ALA A CA 1
ATOM 1080 C C . ALA A 1 136 ? 15.849 -5.378 -9.530 1.00 89.25 136 ALA A C 1
ATOM 1082 O O . ALA A 1 136 ? 15.524 -5.961 -8.500 1.00 89.25 136 ALA A O 1
ATOM 1083 N N . ARG A 1 137 ? 15.726 -4.046 -9.650 1.00 89.19 137 ARG A N 1
ATOM 1084 C CA . ARG A 1 137 ? 15.123 -3.210 -8.599 1.00 89.19 137 ARG A CA 1
ATOM 1085 C C . ARG A 1 137 ? 13.659 -3.561 -8.354 1.00 89.19 137 ARG A C 1
ATOM 1087 O O . ARG A 1 137 ? 13.261 -3.656 -7.199 1.00 89.19 137 ARG A O 1
ATOM 1094 N N . ARG A 1 138 ? 12.881 -3.790 -9.417 1.00 90.75 138 ARG A N 1
ATOM 1095 C CA . ARG A 1 138 ? 11.491 -4.250 -9.306 1.00 90.75 138 ARG A CA 1
ATOM 1096 C C . ARG A 1 138 ? 11.410 -5.624 -8.642 1.00 90.75 138 ARG A C 1
ATOM 1098 O O . ARG A 1 138 ? 10.667 -5.770 -7.687 1.00 90.75 138 ARG A O 1
ATOM 1105 N N . ALA A 1 139 ? 12.233 -6.580 -9.064 1.00 92.62 139 ALA A N 1
ATOM 1106 C CA . ALA A 1 139 ? 12.284 -7.910 -8.462 1.00 92.62 139 ALA A CA 1
ATOM 1107 C C . ALA A 1 139 ? 12.675 -7.865 -6.973 1.00 92.62 139 ALA A C 1
ATOM 1109 O O . ALA A 1 139 ? 12.082 -8.566 -6.161 1.00 92.62 139 ALA A O 1
ATOM 1110 N N . SER A 1 140 ? 13.632 -7.010 -6.597 1.00 92.44 140 SER A N 1
ATOM 1111 C CA . SER A 1 140 ? 14.016 -6.793 -5.195 1.00 92.44 140 SER A CA 1
ATOM 1112 C C . SER A 1 140 ? 12.880 -6.175 -4.367 1.00 92.44 140 SER A C 1
ATOM 1114 O O . SER A 1 140 ? 12.598 -6.630 -3.254 1.00 92.44 140 SER A O 1
ATOM 1116 N N . PHE A 1 141 ? 12.178 -5.182 -4.928 1.00 94.94 141 PHE A N 1
ATOM 1117 C CA . PHE A 1 141 ? 10.962 -4.632 -4.327 1.00 94.94 141 PHE A CA 1
ATOM 1118 C C . PHE A 1 141 ? 9.893 -5.717 -4.141 1.00 94.94 141 PHE A C 1
ATOM 1120 O O . PHE A 1 141 ? 9.379 -5.859 -3.038 1.00 94.94 141 PHE A O 1
ATOM 1127 N N . ASP A 1 142 ? 9.605 -6.510 -5.176 1.00 94.31 142 ASP A N 1
ATOM 1128 C CA . ASP A 1 142 ? 8.585 -7.565 -5.153 1.00 94.31 142 ASP A CA 1
ATOM 1129 C C . ASP A 1 142 ? 8.914 -8.658 -4.131 1.00 94.31 142 ASP A C 1
ATOM 1131 O O . ASP A 1 142 ? 8.036 -9.102 -3.389 1.00 94.31 142 ASP A O 1
ATOM 1135 N N . ALA A 1 143 ? 10.185 -9.054 -4.036 1.00 95.38 143 ALA A N 1
ATOM 1136 C CA . ALA A 1 143 ? 10.653 -10.018 -3.047 1.00 95.38 143 ALA A CA 1
ATOM 1137 C C . ALA A 1 143 ? 10.464 -9.492 -1.615 1.00 95.38 143 ALA A C 1
ATOM 1139 O O . ALA A 1 143 ? 9.918 -10.190 -0.760 1.00 95.38 143 ALA A O 1
ATOM 1140 N N . THR A 1 144 ? 10.853 -8.237 -1.369 1.00 94.69 144 THR A N 1
ATOM 1141 C CA . THR A 1 144 ? 10.708 -7.592 -0.056 1.00 94.69 144 THR A CA 1
ATOM 1142 C C . THR A 1 144 ? 9.235 -7.401 0.298 1.00 94.69 144 THR A C 1
ATOM 1144 O O . THR A 1 144 ? 8.825 -7.732 1.407 1.00 94.69 144 THR A O 1
ATOM 1147 N N . PHE A 1 145 ? 8.418 -6.936 -0.651 1.00 95.00 145 PHE A N 1
ATOM 1148 C CA . PHE A 1 145 ? 6.973 -6.812 -0.477 1.00 95.00 145 PHE A CA 1
ATOM 1149 C C . PHE A 1 145 ? 6.360 -8.159 -0.099 1.00 95.00 145 PHE A C 1
ATOM 1151 O O . PHE A 1 145 ? 5.665 -8.237 0.903 1.00 95.00 145 PHE A O 1
ATOM 1158 N N . THR A 1 146 ? 6.672 -9.226 -0.839 1.00 93.31 146 THR A N 1
ATOM 1159 C CA . THR A 1 146 ? 6.149 -10.575 -0.571 1.00 93.31 146 THR A CA 1
ATOM 1160 C C . THR A 1 146 ? 6.550 -11.069 0.818 1.00 93.31 146 THR A C 1
ATOM 1162 O O . THR A 1 146 ? 5.736 -11.667 1.518 1.00 93.31 146 THR A O 1
ATOM 1165 N N . GLN A 1 147 ? 7.784 -10.793 1.252 1.00 92.25 147 GLN A N 1
ATOM 1166 C CA . GLN A 1 147 ? 8.247 -11.163 2.588 1.00 92.25 147 GLN A CA 1
ATOM 1167 C C . GLN A 1 147 ? 7.479 -10.424 3.690 1.00 92.25 147 GLN A C 1
ATOM 1169 O O . GLN A 1 147 ? 7.098 -11.047 4.680 1.00 92.25 147 GLN A O 1
ATOM 1174 N N . ILE A 1 148 ? 7.259 -9.116 3.531 1.00 91.75 148 ILE A N 1
ATOM 1175 C CA . ILE A 1 148 ? 6.493 -8.312 4.491 1.00 91.75 148 ILE A CA 1
ATOM 1176 C C . ILE A 1 148 ? 5.030 -8.788 4.493 1.00 91.75 148 ILE A C 1
ATOM 1178 O O . ILE A 1 148 ? 4.498 -9.165 5.532 1.00 91.75 148 ILE A O 1
ATOM 1182 N N . PHE A 1 149 ? 4.434 -8.919 3.313 1.00 91.38 149 PHE A N 1
ATOM 1183 C CA . PHE A 1 149 ? 3.061 -9.377 3.119 1.00 91.38 149 PHE A CA 1
ATOM 1184 C C . PHE A 1 149 ? 2.800 -10.767 3.725 1.00 91.38 149 PHE A C 1
ATOM 1186 O O . PHE A 1 149 ? 1.756 -11.014 4.319 1.00 91.38 149 PHE A O 1
ATOM 1193 N N . ALA A 1 150 ? 3.768 -11.687 3.667 1.00 89.62 150 ALA A N 1
ATOM 1194 C CA . ALA A 1 150 ? 3.643 -13.002 4.300 1.00 89.62 150 ALA A CA 1
ATOM 1195 C C . ALA A 1 150 ? 3.599 -12.938 5.842 1.00 89.62 150 ALA A C 1
ATOM 1197 O O . ALA A 1 150 ? 2.956 -13.773 6.484 1.00 89.62 150 ALA A O 1
ATOM 1198 N N 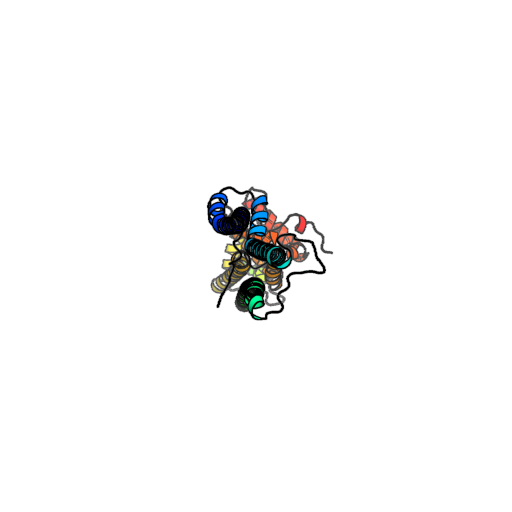. GLN A 1 151 ? 4.267 -11.960 6.459 1.00 88.94 151 GLN A N 1
ATOM 1199 C CA . GLN A 1 151 ? 4.265 -11.780 7.917 1.00 88.94 151 GLN A CA 1
ATOM 1200 C C . GLN A 1 151 ? 2.947 -11.195 8.438 1.00 88.94 151 GLN A C 1
ATOM 1202 O O . GLN A 1 151 ? 2.628 -11.406 9.612 1.00 88.94 151 GLN A O 1
ATOM 1207 N N . HIS A 1 152 ? 2.158 -10.533 7.584 1.00 91.06 152 HIS A N 1
ATOM 1208 C CA . HIS A 1 152 ? 0.810 -10.062 7.909 1.00 91.06 152 HIS A CA 1
ATOM 1209 C C . HIS A 1 152 ? -0.027 -11.175 8.553 1.00 91.06 152 HIS A C 1
ATOM 1211 O O . HIS A 1 152 ? -0.540 -11.028 9.663 1.00 91.06 152 HIS A O 1
ATOM 1217 N N . ASN A 1 153 ? -0.074 -12.342 7.904 1.00 85.44 153 ASN A N 1
ATOM 1218 C CA . ASN A 1 153 ? -0.853 -13.497 8.351 1.00 85.44 153 ASN A CA 1
ATOM 1219 C C . ASN A 1 153 ? -0.378 -14.058 9.700 1.00 85.44 153 ASN A C 1
ATOM 1221 O O . ASN A 1 153 ? -1.179 -14.539 10.505 1.00 85.44 153 ASN A O 1
ATOM 1225 N N . ILE A 1 154 ? 0.924 -13.969 9.984 1.00 86.44 154 ILE A N 1
ATOM 1226 C CA . ILE A 1 154 ? 1.488 -14.399 11.268 1.00 86.44 154 ILE A CA 1
ATOM 1227 C C . ILE A 1 154 ? 0.992 -13.487 12.393 1.00 86.44 154 ILE A C 1
ATOM 1229 O O . ILE A 1 154 ? 0.638 -13.981 13.467 1.00 86.44 154 ILE A O 1
ATOM 1233 N N . LEU A 1 155 ? 0.948 -12.173 12.159 1.00 86.94 155 LEU A N 1
ATOM 1234 C CA . LEU A 1 155 ? 0.458 -11.203 13.137 1.00 86.94 155 LEU A CA 1
ATOM 1235 C C . LEU A 1 155 ? -1.057 -11.275 13.307 1.00 86.94 155 LEU A C 1
ATOM 1237 O O . LEU A 1 155 ? -1.518 -11.310 14.446 1.00 86.94 155 LEU A O 1
ATOM 1241 N N . HIS A 1 156 ? -1.811 -11.389 12.212 1.00 86.69 156 HIS A N 1
ATOM 1242 C CA . HIS A 1 156 ? -3.252 -11.637 12.255 1.00 86.69 156 HIS A CA 1
ATOM 1243 C C . HIS A 1 156 ? -3.562 -12.856 13.139 1.00 86.69 156 HIS A C 1
ATOM 1245 O O . HIS A 1 156 ? -4.343 -12.769 14.089 1.00 86.69 156 HIS A O 1
ATOM 1251 N N . ARG A 1 157 ? -2.850 -13.973 12.927 1.00 84.69 157 ARG A N 1
ATOM 1252 C CA . ARG A 1 157 ? -3.023 -15.182 13.739 1.00 84.69 157 ARG A CA 1
ATOM 1253 C C . ARG A 1 157 ? -2.775 -14.926 15.227 1.00 84.69 157 ARG A C 1
ATOM 1255 O O . ARG A 1 157 ? -3.576 -15.375 16.039 1.00 84.69 157 ARG A O 1
ATOM 1262 N N . LYS A 1 158 ? -1.728 -14.177 15.596 1.00 84.31 158 LYS A N 1
ATOM 1263 C CA . LYS A 1 158 ? -1.468 -13.818 17.005 1.00 84.31 158 LYS A CA 1
ATOM 1264 C C . LYS A 1 158 ? -2.626 -13.037 17.627 1.00 84.31 158 LYS A C 1
ATOM 1266 O O . LYS A 1 158 ? -3.016 -13.338 18.747 1.00 84.31 158 LYS A O 1
ATOM 1271 N N . VAL A 1 159 ? -3.204 -12.084 16.893 1.00 84.38 159 VAL A N 1
ATOM 1272 C CA . VAL A 1 159 ? -4.359 -11.304 17.364 1.00 84.38 159 VAL A CA 1
ATOM 1273 C C . VAL A 1 159 ? -5.591 -12.197 17.535 1.00 84.38 159 VAL A C 1
ATOM 1275 O O . VAL A 1 159 ? -6.247 -12.147 18.570 1.00 84.38 159 VAL A O 1
ATOM 1278 N N . THR A 1 160 ? -5.885 -13.062 16.562 1.00 79.50 160 THR A N 1
ATOM 1279 C CA . THR A 1 160 ? -7.061 -13.955 16.616 1.00 79.50 160 THR A CA 1
ATOM 1280 C C . THR A 1 160 ? -6.960 -15.084 17.644 1.00 79.50 160 THR A C 1
ATOM 1282 O O . THR A 1 160 ? -7.986 -15.590 18.085 1.00 79.50 160 THR A O 1
ATOM 1285 N N . GLN A 1 161 ? -5.748 -15.473 18.054 1.00 77.69 161 GLN A N 1
ATOM 1286 C CA . GLN A 1 161 ? -5.525 -16.506 19.073 1.00 77.69 161 GLN A CA 1
ATOM 1287 C C . GLN A 1 161 ? -5.894 -16.050 20.489 1.00 77.69 161 GLN A C 1
ATOM 1289 O O . GLN A 1 161 ? -6.069 -16.892 21.375 1.00 77.69 161 GLN A O 1
ATOM 1294 N N . HIS A 1 162 ? -6.036 -14.741 20.714 1.00 69.38 162 HIS A N 1
ATOM 1295 C CA . HIS A 1 162 ? -6.528 -14.208 21.979 1.00 69.38 162 HIS A CA 1
ATOM 1296 C C . HIS A 1 162 ? -8.018 -14.518 22.140 1.00 69.38 162 HIS A C 1
ATOM 1298 O O . HIS A 1 162 ? -8.891 -13.725 21.792 1.00 69.38 162 HIS A O 1
ATOM 1304 N N . ASN A 1 163 ? -8.318 -15.679 22.720 1.00 54.19 163 ASN A N 1
ATOM 1305 C CA . ASN A 1 163 ? -9.644 -15.976 23.244 1.00 54.19 163 ASN A CA 1
ATOM 1306 C C . ASN A 1 163 ? -9.868 -15.126 24.499 1.00 54.19 163 ASN A C 1
ATOM 1308 O O . ASN A 1 163 ? -9.381 -15.457 25.581 1.00 54.19 163 ASN A O 1
ATOM 1312 N N . VAL A 1 164 ? -10.612 -14.026 24.372 1.00 51.97 164 VAL A N 1
ATOM 1313 C CA . VAL A 1 164 ? -10.920 -13.161 25.518 1.00 51.97 164 VAL A CA 1
ATOM 1314 C C . VAL A 1 164 ? -11.902 -13.881 26.444 1.00 51.97 164 VAL A C 1
ATOM 1316 O O . VAL A 1 164 ? -13.119 -13.829 26.274 1.00 51.97 164 VAL A O 1
ATOM 1319 N N . LEU A 1 165 ? -11.406 -14.596 27.450 1.00 41.84 165 LEU A N 1
ATOM 1320 C CA . LEU A 1 165 ? -12.210 -14.971 28.614 1.00 41.84 165 LEU A CA 1
ATOM 1321 C C . LEU A 1 165 ? -12.480 -13.688 29.409 1.00 41.84 165 LEU A C 1
ATOM 1323 O O . LEU A 1 165 ? -11.643 -13.273 30.205 1.00 41.84 165 LEU A O 1
ATOM 1327 N N . CYS A 1 166 ? -13.626 -13.042 29.153 1.00 38.81 166 CYS A N 1
ATOM 1328 C CA . CYS A 1 166 ? -14.118 -11.899 29.927 1.00 38.81 166 CYS A CA 1
ATOM 1329 C C . CYS A 1 166 ? -14.002 -12.218 31.421 1.00 38.81 166 CYS A C 1
ATOM 1331 O O . CYS A 1 166 ? -14.712 -13.090 31.927 1.00 38.81 166 CYS A O 1
ATOM 1333 N N . LYS A 1 167 ? -13.086 -11.549 32.124 1.00 34.09 167 LYS A N 1
ATOM 1334 C CA . LYS A 1 167 ? -12.913 -11.720 33.564 1.00 34.09 167 LYS A CA 1
ATOM 1335 C C . LYS A 1 167 ? -12.903 -10.352 34.239 1.00 34.09 167 LYS A C 1
ATOM 1337 O O . LYS A 1 167 ? -12.043 -9.528 33.955 1.00 34.09 167 LYS A O 1
ATOM 1342 N N . LYS A 1 168 ? -13.810 -10.249 35.220 1.00 33.66 168 LYS A N 1
ATOM 1343 C CA . LYS A 1 168 ? -14.090 -9.174 36.190 1.00 33.66 168 LYS A CA 1
ATOM 1344 C C . LYS A 1 168 ? -15.000 -8.045 35.697 1.00 33.66 168 LYS A C 1
ATOM 1346 O O . LYS A 1 168 ? -14.720 -7.407 34.707 1.00 33.66 168 LYS A O 1
ATOM 1351 N N . ILE A 1 169 ? -16.090 -7.868 36.449 1.00 42.69 169 ILE A N 1
ATOM 1352 C CA . ILE A 1 169 ? -17.346 -7.202 36.096 1.00 42.69 169 ILE A CA 1
ATOM 1353 C C . ILE A 1 169 ? -17.293 -5.691 36.363 1.00 42.69 169 ILE A C 1
ATOM 1355 O O . ILE A 1 169 ? -17.199 -5.251 37.507 1.00 42.69 169 ILE A O 1
ATOM 1359 N N . THR A 1 170 ? -17.462 -4.925 35.295 1.00 44.94 170 THR A N 1
ATOM 1360 C CA . THR A 1 170 ? -17.966 -3.554 35.197 1.00 44.94 170 THR A CA 1
ATOM 1361 C C . THR A 1 170 ? -19.158 -3.536 34.226 1.00 44.94 170 THR A C 1
ATOM 1363 O O . THR A 1 170 ? -19.414 -4.509 33.524 1.00 44.94 170 THR A O 1
ATOM 1366 N N . LEU A 1 171 ? -19.938 -2.452 34.168 1.00 48.84 171 LEU A N 1
ATOM 1367 C CA . LEU A 1 171 ? -21.148 -2.344 33.323 1.00 48.84 171 LEU A CA 1
ATOM 1368 C C . LEU A 1 171 ? -20.911 -2.647 31.826 1.00 48.84 171 LEU A C 1
ATOM 1370 O O . LEU A 1 171 ? -21.841 -3.040 31.125 1.00 48.84 171 LEU A O 1
ATOM 1374 N N . LEU A 1 172 ? -19.673 -2.505 31.338 1.00 46.12 172 LEU A N 1
ATOM 1375 C CA . LEU A 1 172 ? -19.281 -2.920 29.990 1.00 46.12 172 LEU A CA 1
ATOM 1376 C C . LEU A 1 172 ? -19.093 -4.442 29.876 1.00 46.12 172 LEU A C 1
ATOM 1378 O O . LEU A 1 172 ? -19.411 -5.005 28.837 1.00 46.12 172 LEU A O 1
ATOM 1382 N N . ASP A 1 173 ? -18.672 -5.128 30.937 1.00 46.38 173 ASP A N 1
ATOM 1383 C CA . ASP A 1 173 ? -18.539 -6.590 30.965 1.00 46.38 173 ASP A CA 1
ATOM 1384 C C . ASP A 1 173 ? -19.890 -7.298 30.886 1.00 46.38 173 ASP A C 1
ATOM 1386 O O . ASP A 1 173 ? -19.964 -8.388 30.333 1.00 46.38 173 ASP A O 1
ATOM 1390 N N . ILE A 1 174 ? -20.977 -6.668 31.349 1.00 49.66 174 ILE A N 1
ATOM 1391 C CA . ILE A 1 174 ? -22.345 -7.162 31.109 1.00 49.66 174 ILE A CA 1
ATOM 1392 C C . ILE A 1 174 ? -22.698 -7.063 29.617 1.00 49.66 174 ILE A C 1
ATOM 1394 O O . ILE A 1 174 ? -23.395 -7.924 29.088 1.00 49.66 174 ILE A O 1
ATOM 1398 N N . ILE A 1 175 ? -22.198 -6.039 28.923 1.00 49.81 175 ILE A N 1
ATOM 1399 C CA . ILE A 1 175 ? -22.467 -5.793 27.499 1.00 49.81 175 ILE A CA 1
ATOM 1400 C C . ILE A 1 175 ? -21.620 -6.721 26.626 1.00 49.81 175 ILE A C 1
ATOM 1402 O O . ILE A 1 175 ? -22.163 -7.354 25.728 1.00 49.81 175 ILE A O 1
ATOM 1406 N N . ILE A 1 176 ? -20.338 -6.906 26.954 1.00 45.75 176 ILE A N 1
ATOM 1407 C CA . ILE A 1 176 ? -19.472 -7.894 26.294 1.00 45.75 176 ILE A CA 1
ATOM 1408 C C . ILE A 1 176 ? -19.960 -9.324 26.597 1.00 45.75 176 ILE A C 1
ATOM 1410 O O . ILE A 1 176 ? -19.935 -10.184 25.720 1.00 45.75 176 ILE A O 1
ATOM 1414 N N . ALA A 1 177 ? -20.487 -9.588 27.800 1.00 42.62 177 ALA A N 1
ATOM 1415 C CA . ALA A 1 177 ? -21.163 -10.850 28.102 1.00 42.62 177 ALA A CA 1
ATOM 1416 C C . ALA A 1 177 ? -22.474 -11.022 27.312 1.00 42.62 177 ALA A C 1
ATOM 1418 O O . ALA A 1 177 ? -22.799 -12.144 26.935 1.00 42.62 177 ALA A O 1
ATOM 1419 N N . ARG A 1 178 ? -23.201 -9.938 26.994 1.00 39.47 178 ARG A N 1
ATOM 1420 C CA . ARG A 1 178 ? -24.385 -9.972 26.112 1.00 39.47 178 ARG A CA 1
ATOM 1421 C C . ARG A 1 178 ? -24.033 -10.236 24.649 1.00 39.47 178 ARG A C 1
ATOM 1423 O O . ARG A 1 178 ? -24.814 -10.900 23.974 1.00 39.47 178 ARG A O 1
ATOM 1430 N N . CYS A 1 179 ? -22.851 -9.819 24.191 1.00 44.22 179 CYS A N 1
ATOM 1431 C CA . CYS A 1 179 ? -22.292 -10.230 22.896 1.00 44.22 179 CYS A CA 1
ATOM 1432 C C . CYS A 1 179 ? -21.987 -11.743 22.830 1.00 44.22 179 CYS A C 1
ATOM 1434 O O . CYS A 1 179 ? -21.671 -12.278 21.770 1.00 44.22 179 CYS A O 1
ATOM 1436 N N . ARG A 1 180 ? -22.117 -12.477 23.946 1.00 40.62 180 ARG A N 1
ATOM 1437 C CA . ARG A 1 180 ? -21.782 -13.896 24.058 1.00 40.62 180 ARG A CA 1
ATOM 1438 C C . ARG A 1 180 ? -23.009 -14.774 24.296 1.00 40.62 180 ARG A C 1
ATOM 1440 O O . ARG A 1 180 ? -23.301 -15.189 25.412 1.00 40.62 180 ARG A O 1
ATOM 1447 N N . ALA A 1 181 ? -23.667 -15.158 23.207 1.00 34.50 181 ALA A N 1
ATOM 1448 C CA . ALA A 1 181 ? -24.459 -16.392 23.196 1.00 34.50 181 ALA A CA 1
ATOM 1449 C C . ALA A 1 181 ? -24.321 -17.235 21.916 1.00 34.50 181 ALA A C 1
ATOM 1451 O O . ALA A 1 181 ? -24.849 -18.343 21.888 1.00 34.50 181 ALA A O 1
ATOM 1452 N N . LYS A 1 182 ? -23.605 -16.787 20.871 1.00 39.53 182 LYS A N 1
ATOM 1453 C CA . LYS A 1 182 ? -23.464 -17.572 19.629 1.00 39.53 182 LYS A CA 1
ATOM 1454 C C . LYS A 1 182 ? -22.123 -17.373 18.911 1.00 39.53 182 LYS A C 1
ATOM 1456 O O . LYS A 1 182 ? -22.118 -16.843 17.818 1.00 39.53 182 LYS A O 1
ATOM 1461 N N . ASN A 1 183 ? -21.024 -17.886 19.471 1.00 41.50 183 ASN A N 1
ATOM 1462 C CA . ASN A 1 183 ? -19.696 -18.089 18.837 1.00 41.50 183 ASN A CA 1
ATOM 1463 C C . ASN A 1 183 ? -18.582 -17.171 19.366 1.00 41.50 183 ASN A C 1
ATOM 1465 O O . ASN A 1 183 ? -18.804 -16.039 19.781 1.00 41.50 183 ASN A O 1
ATOM 1469 N N . ALA A 1 184 ? -17.361 -17.707 19.405 1.00 48.25 184 ALA A N 1
ATOM 1470 C CA . ALA A 1 184 ? -16.162 -17.004 19.839 1.00 48.25 184 ALA A CA 1
ATOM 1471 C C . ALA A 1 184 ? -15.828 -15.861 18.861 1.00 48.25 184 ALA A C 1
ATOM 1473 O O . ALA A 1 184 ? -15.236 -16.092 17.812 1.00 48.25 184 ALA A O 1
ATOM 1474 N N . SER A 1 185 ? -16.227 -14.633 19.194 1.00 61.31 185 SER A N 1
ATOM 1475 C CA . SER A 1 185 ? -15.865 -13.428 18.443 1.00 61.31 185 SER A CA 1
ATOM 1476 C C . SER A 1 185 ? -14.377 -13.118 18.632 1.00 61.31 185 SER A C 1
ATOM 1478 O O . SER A 1 185 ? -13.901 -13.037 19.769 1.00 61.31 185 SER A O 1
ATOM 1480 N N . ASN A 1 186 ? -13.639 -12.935 17.536 1.00 78.62 186 ASN A N 1
ATOM 1481 C CA . ASN A 1 186 ? -12.251 -12.475 17.590 1.00 78.62 186 ASN A CA 1
ATOM 1482 C C . ASN A 1 186 ? -12.179 -10.989 18.026 1.00 78.62 186 ASN A C 1
ATOM 1484 O O . ASN A 1 186 ? -13.195 -10.292 18.101 1.00 78.62 186 ASN A O 1
ATOM 1488 N N . LEU A 1 187 ? -10.971 -10.488 18.313 1.00 86.44 187 LEU A N 1
ATOM 1489 C CA . LEU A 1 187 ? -10.754 -9.106 18.771 1.00 86.44 187 LEU A CA 1
ATOM 1490 C C . LEU A 1 187 ? -11.226 -8.026 17.778 1.00 86.44 187 LEU A C 1
ATOM 1492 O O . LEU A 1 187 ? -11.484 -6.900 18.195 1.00 86.44 187 LEU A O 1
ATOM 1496 N N . PHE A 1 188 ? -11.328 -8.316 16.481 1.00 90.50 188 PHE A N 1
ATOM 1497 C CA . PHE A 1 188 ? -11.810 -7.340 15.500 1.00 90.50 188 PHE A CA 1
ATOM 1498 C C . PHE A 1 188 ? -13.332 -7.211 15.573 1.00 90.50 188 PHE A C 1
ATOM 1500 O O . PHE A 1 188 ? -13.843 -6.105 15.748 1.00 90.50 188 PHE A O 1
ATOM 1507 N N . THR A 1 189 ? -14.044 -8.339 15.578 1.00 88.38 189 THR A N 1
ATOM 1508 C CA . THR A 1 189 ? -15.503 -8.369 15.739 1.00 88.38 189 THR A CA 1
ATOM 1509 C C . THR A 1 189 ? -15.927 -7.721 17.060 1.00 88.38 189 THR A C 1
ATOM 1511 O O . THR A 1 189 ? -16.826 -6.884 17.079 1.00 88.38 189 THR A O 1
ATOM 1514 N N . MET A 1 190 ? -15.214 -8.004 18.160 1.00 85.88 190 MET A N 1
ATOM 1515 C CA . MET A 1 190 ? -15.469 -7.356 19.455 1.00 85.88 190 MET A CA 1
ATOM 1516 C C . MET A 1 190 ? -15.291 -5.833 19.407 1.00 85.88 190 MET A C 1
ATOM 1518 O O . MET A 1 190 ? -16.044 -5.104 20.050 1.00 85.88 190 MET A O 1
ATOM 1522 N N . CYS A 1 191 ? -14.297 -5.335 18.669 1.00 89.88 191 CYS A N 1
ATOM 1523 C CA . CYS A 1 191 ? -14.074 -3.900 18.516 1.00 89.88 191 CYS A CA 1
ATOM 1524 C C . CYS A 1 191 ? -15.197 -3.246 17.701 1.00 89.88 191 CYS A C 1
ATOM 1526 O O . CYS A 1 191 ? -15.668 -2.174 18.086 1.00 89.88 191 CYS A O 1
ATOM 1528 N N . ARG A 1 192 ? -15.650 -3.887 16.612 1.00 92.06 192 ARG A N 1
ATOM 1529 C CA . ARG A 1 192 ? -16.795 -3.419 15.815 1.00 92.06 192 ARG A CA 1
ATOM 1530 C C . ARG A 1 192 ? -18.058 -3.339 16.669 1.00 92.06 192 ARG A C 1
ATOM 1532 O O . ARG A 1 192 ? -18.674 -2.280 16.742 1.00 92.06 192 ARG A O 1
ATOM 1539 N N . GLU A 1 193 ? -18.400 -4.416 17.369 1.00 89.00 193 GLU A N 1
ATOM 1540 C CA . GLU A 1 193 ? -19.585 -4.468 18.232 1.00 89.00 193 GLU A CA 1
ATOM 1541 C C . GLU A 1 193 ? -19.505 -3.460 19.381 1.00 89.00 193 GLU A C 1
ATOM 1543 O O . GLU A 1 193 ? -20.499 -2.823 19.725 1.00 89.00 193 GLU A O 1
ATOM 1548 N N . ALA A 1 194 ? -18.328 -3.279 19.987 1.00 88.44 194 ALA A N 1
ATOM 1549 C CA . ALA A 1 194 ? -18.139 -2.269 21.023 1.00 88.44 194 ALA A CA 1
ATOM 1550 C C . ALA A 1 194 ? -18.380 -0.853 20.479 1.00 88.44 194 ALA A C 1
ATOM 1552 O O . ALA A 1 194 ? -18.992 -0.037 21.168 1.00 88.44 194 ALA A O 1
ATOM 1553 N N . PHE A 1 195 ? -17.925 -0.569 19.255 1.00 91.00 195 PHE A N 1
ATOM 1554 C CA . PHE A 1 195 ? -18.146 0.716 18.596 1.00 91.00 195 PHE A CA 1
ATOM 1555 C C . PHE A 1 195 ? -19.632 0.939 18.291 1.00 91.00 195 PHE A C 1
ATOM 1557 O O . PHE A 1 195 ? -20.192 1.969 18.661 1.00 91.00 195 PHE A O 1
ATOM 1564 N N . GLU A 1 196 ? -20.283 -0.048 17.675 1.00 89.75 196 GLU A N 1
ATOM 1565 C CA . GLU A 1 196 ? -21.715 -0.034 17.364 1.00 89.75 196 GLU A CA 1
ATOM 1566 C C . GLU A 1 196 ? -22.562 0.224 18.619 1.00 89.75 196 GLU A C 1
ATOM 1568 O O . GLU A 1 196 ? -23.386 1.140 18.656 1.00 89.75 196 GLU A O 1
ATOM 1573 N N . ASN A 1 197 ? -22.297 -0.517 19.696 1.00 86.25 197 ASN A N 1
ATOM 1574 C CA . ASN A 1 197 ? -23.003 -0.353 20.963 1.00 86.25 197 ASN A CA 1
ATOM 1575 C C . ASN A 1 197 ? -22.813 1.044 21.572 1.00 86.25 197 ASN A C 1
ATOM 1577 O O . ASN A 1 197 ? -23.757 1.622 22.110 1.00 86.25 197 ASN A O 1
ATOM 1581 N N . GLU A 1 198 ? -21.592 1.577 21.549 1.00 85.94 198 GLU A N 1
ATOM 1582 C CA . GLU A 1 198 ? -21.282 2.859 22.183 1.00 85.94 198 GLU A CA 1
ATOM 1583 C C . GLU A 1 198 ? -21.866 4.042 21.393 1.00 85.94 198 GLU A C 1
ATOM 1585 O O . GLU A 1 198 ? -22.396 4.969 22.004 1.00 85.94 198 GLU A O 1
ATOM 1590 N N . TYR A 1 199 ? -21.837 3.992 20.059 1.00 86.25 199 TYR A N 1
ATOM 1591 C CA . TYR A 1 199 ? -22.162 5.149 19.221 1.00 86.25 199 TYR A CA 1
ATOM 1592 C C . TYR A 1 199 ? -23.491 5.078 18.476 1.00 86.25 199 TYR A C 1
ATOM 1594 O O . TYR A 1 199 ? -24.075 6.133 18.226 1.00 86.25 199 TYR A O 1
ATOM 1602 N N . LEU A 1 200 ? -23.970 3.887 18.110 1.00 83.56 200 LEU A N 1
ATOM 1603 C CA . LEU A 1 200 ? -25.256 3.730 17.422 1.00 83.56 200 LEU A CA 1
ATOM 1604 C C . LEU A 1 200 ? -26.389 3.397 18.392 1.00 83.56 200 LEU A C 1
ATOM 1606 O O . LEU A 1 200 ? -27.490 3.898 18.219 1.00 83.56 200 LEU A O 1
ATOM 1610 N N . ILE A 1 201 ? -26.125 2.587 19.422 1.00 80.38 201 ILE A N 1
ATOM 1611 C CA . ILE A 1 201 ? -27.178 2.143 20.353 1.00 80.38 201 ILE A CA 1
ATOM 1612 C C . ILE A 1 201 ? -27.303 3.081 21.554 1.00 80.38 201 ILE A C 1
ATOM 1614 O O . ILE A 1 201 ? -28.403 3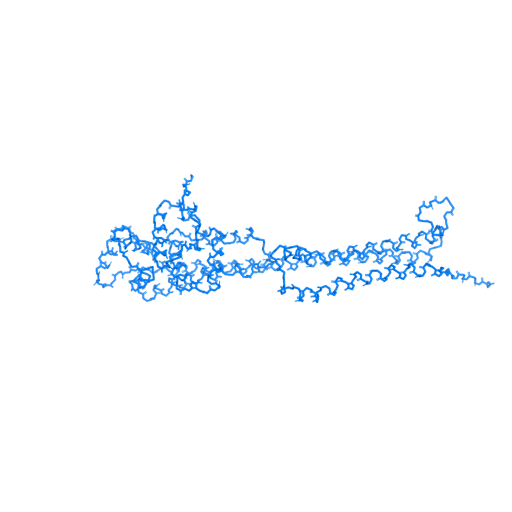.480 21.921 1.00 80.38 201 ILE A O 1
ATOM 1618 N N . LYS A 1 202 ? -26.181 3.424 22.197 1.00 79.69 202 LYS A N 1
ATOM 1619 C CA . LYS A 1 202 ? -26.182 4.322 23.365 1.00 79.69 202 LYS A CA 1
ATOM 1620 C C . LYS A 1 202 ? -26.125 5.803 23.008 1.00 79.69 202 LYS A C 1
ATOM 1622 O O . LYS A 1 202 ? -26.347 6.622 23.894 1.00 79.69 202 LYS A O 1
ATOM 1627 N N . GLU A 1 203 ? -25.753 6.127 21.770 1.00 80.12 203 GLU A N 1
ATOM 1628 C CA . GLU A 1 203 ? -25.522 7.502 21.304 1.00 80.12 203 GLU A CA 1
ATOM 1629 C C . GLU A 1 203 ? -24.568 8.301 22.216 1.00 80.12 203 GLU A C 1
ATOM 1631 O O . GLU A 1 203 ? -24.768 9.481 22.514 1.00 80.12 203 GLU A O 1
ATOM 1636 N N . SER A 1 204 ? -23.504 7.641 22.679 1.00 76.81 204 SER A N 1
ATOM 1637 C CA . SER A 1 204 ? -22.473 8.253 23.515 1.00 76.81 204 SER A CA 1
ATOM 1638 C C . SER A 1 204 ? -21.733 9.363 22.760 1.00 76.81 204 SER A C 1
ATOM 1640 O O . SER A 1 204 ? -21.464 9.246 21.565 1.00 76.81 204 SER A O 1
ATOM 1642 N N . LYS A 1 205 ? -21.355 10.430 23.472 1.00 81.81 205 LYS A N 1
ATOM 1643 C CA . LYS A 1 205 ? -20.600 11.577 22.928 1.00 81.81 205 LYS A CA 1
ATOM 1644 C C . LYS A 1 205 ? -19.096 11.506 23.219 1.00 81.81 205 LYS A C 1
ATOM 1646 O O . LYS A 1 205 ? -18.440 12.537 23.329 1.00 81.81 205 LYS A O 1
ATOM 1651 N N . ILE A 1 206 ? -18.551 10.310 23.440 1.00 85.94 206 ILE A N 1
ATOM 1652 C CA . ILE A 1 206 ? -17.115 10.157 23.712 1.00 85.94 206 ILE A CA 1
ATOM 1653 C C . ILE A 1 206 ? -16.291 10.287 22.424 1.00 85.94 206 ILE A C 1
ATOM 1655 O O . ILE A 1 206 ? -16.717 9.839 21.361 1.00 85.94 206 ILE A O 1
ATOM 1659 N N . SER A 1 207 ? -15.086 10.847 22.519 1.00 89.50 207 SER A N 1
ATOM 1660 C CA . SER A 1 207 ? -14.175 10.949 21.371 1.00 89.50 207 SER A CA 1
ATOM 1661 C C . SER A 1 207 ? -13.712 9.569 20.885 1.00 89.50 207 SER A C 1
ATOM 1663 O O . SER A 1 207 ? -13.706 8.593 21.649 1.00 89.50 207 SER A O 1
ATOM 1665 N N . ILE A 1 208 ? -13.243 9.480 19.633 1.00 90.12 208 ILE A N 1
ATOM 1666 C CA . ILE A 1 208 ? -12.666 8.232 19.093 1.00 90.12 208 ILE A CA 1
ATOM 1667 C C . ILE A 1 208 ? -11.469 7.764 19.942 1.00 90.12 208 ILE A C 1
ATOM 1669 O O . ILE A 1 208 ? -11.302 6.563 20.182 1.00 90.12 208 ILE A O 1
ATOM 1673 N N . SER A 1 209 ? -10.649 8.698 20.440 1.00 90.38 209 SER A N 1
ATOM 1674 C CA . SER A 1 209 ? -9.499 8.371 21.294 1.00 90.38 209 SER A CA 1
ATOM 1675 C C . SER A 1 209 ? -9.937 7.745 22.622 1.00 90.38 209 SER A C 1
ATOM 1677 O O . SER A 1 209 ? -9.360 6.745 23.063 1.00 90.38 209 SER A O 1
ATOM 1679 N N . ASP A 1 210 ? -11.001 8.260 23.243 1.00 90.69 210 ASP A N 1
ATOM 1680 C CA . ASP A 1 210 ? -11.512 7.721 24.508 1.00 90.69 210 ASP A CA 1
ATOM 1681 C C . ASP A 1 210 ? -12.159 6.348 24.330 1.00 90.69 210 ASP A C 1
ATOM 1683 O O . ASP A 1 210 ? -11.902 5.442 25.131 1.00 90.69 210 ASP A O 1
ATOM 1687 N N . PHE A 1 211 ? -12.907 6.143 23.240 1.00 91.69 211 PHE A N 1
ATOM 1688 C CA . PHE A 1 211 ? -13.380 4.814 22.852 1.00 91.69 211 PHE A CA 1
ATOM 1689 C C . PHE A 1 211 ? -12.211 3.828 22.735 1.00 91.69 211 PHE A C 1
ATOM 1691 O O . PHE A 1 211 ? -12.238 2.743 23.326 1.00 91.69 211 PHE A O 1
ATOM 1698 N N . ARG A 1 212 ? -11.139 4.219 22.036 1.00 91.00 212 ARG A N 1
ATOM 1699 C CA . ARG A 1 212 ? -9.971 3.362 21.811 1.00 91.00 212 ARG A CA 1
ATOM 1700 C C . ARG A 1 212 ? -9.245 3.023 23.112 1.00 91.00 212 ARG A C 1
ATOM 1702 O O . ARG A 1 212 ? -8.822 1.878 23.289 1.00 91.00 212 ARG A O 1
ATOM 1709 N N . LYS A 1 213 ? -9.106 3.977 24.037 1.00 90.31 213 LYS A N 1
ATOM 1710 C CA . LYS A 1 213 ? -8.530 3.747 25.377 1.00 90.31 213 LYS A CA 1
ATOM 1711 C C . LYS A 1 213 ? -9.385 2.782 26.197 1.00 90.31 213 LYS A C 1
ATOM 1713 O O . LYS A 1 213 ? -8.842 1.839 26.777 1.00 90.31 213 LYS A O 1
ATOM 1718 N N . LYS A 1 214 ? -10.706 2.979 26.203 1.00 88.38 214 LYS A N 1
ATOM 1719 C CA . LYS A 1 214 ? -11.672 2.124 26.909 1.00 88.38 214 LYS A CA 1
ATOM 1720 C C . LYS A 1 214 ? -11.633 0.688 26.382 1.00 88.38 214 LYS A C 1
ATOM 1722 O O . LYS A 1 214 ? -11.447 -0.235 27.170 1.00 88.38 214 LYS A O 1
ATOM 1727 N N . TYR A 1 215 ? -11.697 0.508 25.061 1.00 88.81 215 TYR A N 1
ATOM 1728 C CA . TYR A 1 215 ? -11.621 -0.806 24.415 1.00 88.81 215 TYR A CA 1
ATOM 1729 C C . TYR A 1 215 ? -10.291 -1.525 24.685 1.00 88.81 215 TYR A C 1
ATOM 1731 O O . TYR A 1 215 ? -10.255 -2.680 25.096 1.00 88.81 215 TYR A O 1
ATOM 1739 N N . ASN A 1 216 ? -9.165 -0.827 24.520 1.00 87.88 216 ASN A N 1
ATOM 1740 C CA . ASN A 1 216 ? -7.848 -1.414 24.773 1.00 87.88 216 ASN A CA 1
ATOM 1741 C C . ASN A 1 216 ? -7.655 -1.838 26.234 1.00 87.88 216 ASN A C 1
ATOM 1743 O O . ASN A 1 216 ? -6.884 -2.759 26.498 1.00 87.88 216 ASN A O 1
ATOM 1747 N N . SER A 1 217 ? -8.333 -1.168 27.165 1.00 85.62 217 SER A N 1
ATOM 1748 C CA . SER A 1 217 ? -8.301 -1.517 28.584 1.00 85.62 217 SER A CA 1
ATOM 1749 C C . SER A 1 217 ? -9.157 -2.751 28.889 1.00 85.62 217 SER A C 1
ATOM 1751 O O . SER A 1 217 ? -8.779 -3.540 29.750 1.00 85.62 217 SER A O 1
ATOM 1753 N N . SER A 1 218 ? -10.268 -2.962 28.170 1.00 82.38 218 SER A N 1
ATOM 1754 C CA . SER A 1 218 ? -11.169 -4.101 28.402 1.00 82.38 218 SER A CA 1
ATOM 1755 C C . SER A 1 218 ? -10.650 -5.429 27.847 1.00 82.38 218 SER A C 1
ATOM 1757 O O . SER A 1 218 ? -10.953 -6.479 28.403 1.00 82.38 218 SER A O 1
ATOM 1759 N N . ILE A 1 219 ? -9.839 -5.412 26.784 1.00 81.06 219 ILE A N 1
ATOM 1760 C CA . ILE A 1 219 ? -9.282 -6.643 26.185 1.00 81.06 219 ILE A CA 1
ATOM 1761 C C . ILE A 1 219 ? -8.017 -7.168 26.887 1.00 81.06 219 ILE A C 1
ATOM 1763 O O . ILE A 1 219 ? -7.538 -8.259 26.569 1.00 81.06 219 ILE A O 1
ATOM 1767 N N . GLY A 1 220 ? -7.476 -6.411 27.847 1.00 79.25 220 GLY A N 1
ATOM 1768 C CA . GLY A 1 220 ? -6.266 -6.753 28.595 1.00 79.25 220 GLY A CA 1
ATOM 1769 C C . GLY A 1 220 ? -4.956 -6.373 27.890 1.00 79.25 220 GLY A C 1
ATOM 1770 O O . GLY A 1 220 ? -4.891 -6.195 26.674 1.00 79.25 220 GLY A O 1
ATOM 1771 N N . LEU A 1 221 ? -3.881 -6.255 28.680 1.00 82.06 221 LEU A N 1
ATOM 1772 C CA . LEU A 1 221 ? -2.586 -5.710 28.242 1.00 82.06 221 LEU A CA 1
ATOM 1773 C C . LEU A 1 221 ? -1.950 -6.484 27.076 1.00 82.06 221 LEU A C 1
ATOM 1775 O O . LEU A 1 221 ? -1.504 -5.861 26.115 1.00 82.06 221 LEU A O 1
ATOM 1779 N N . SER A 1 222 ? -1.917 -7.820 27.143 1.00 82.50 222 SER A N 1
ATOM 1780 C CA . SER A 1 222 ? -1.289 -8.646 26.098 1.00 82.50 222 SER A CA 1
ATOM 1781 C C . SER A 1 222 ? -2.042 -8.546 24.770 1.00 82.50 222 SER A C 1
ATOM 1783 O O . SER A 1 222 ? -1.437 -8.253 23.742 1.00 82.50 222 SER A O 1
ATOM 1785 N N . SER A 1 223 ? -3.367 -8.713 24.804 1.00 85.19 223 SER A N 1
ATOM 1786 C CA . SER A 1 223 ? -4.240 -8.593 23.633 1.00 85.19 223 SER A CA 1
ATOM 1787 C C . SER A 1 223 ? -4.142 -7.202 23.005 1.00 85.19 223 SER A C 1
ATOM 1789 O O . SER A 1 223 ? -4.030 -7.068 21.792 1.00 85.19 223 SER A O 1
ATOM 1791 N N . SER A 1 224 ? -4.127 -6.158 23.840 1.00 86.88 224 SER A N 1
ATOM 1792 C CA . SER A 1 224 ? -3.978 -4.763 23.415 1.00 86.88 224 SER A CA 1
ATOM 1793 C C . SER A 1 224 ? -2.646 -4.503 22.714 1.00 86.88 224 SER A C 1
ATOM 1795 O O . SER A 1 224 ? -2.607 -3.825 21.685 1.00 86.88 224 SER A O 1
ATOM 1797 N N . ALA A 1 225 ? -1.548 -5.058 23.236 1.00 89.25 225 ALA A N 1
ATOM 1798 C CA . ALA A 1 225 ? -0.233 -4.928 22.622 1.00 89.25 225 ALA A CA 1
ATOM 1799 C C . ALA A 1 225 ? -0.193 -5.582 21.233 1.00 89.25 225 ALA A C 1
ATOM 1801 O O . ALA A 1 225 ? 0.246 -4.946 20.273 1.00 89.25 225 ALA A O 1
ATOM 1802 N N . ASP A 1 226 ? -0.704 -6.808 21.101 1.00 89.31 226 ASP A N 1
ATOM 1803 C CA . ASP A 1 226 ? -0.737 -7.514 19.817 1.00 89.31 226 ASP A CA 1
ATOM 1804 C C . ASP A 1 226 ? -1.669 -6.834 18.805 1.00 89.31 226 ASP A C 1
ATOM 1806 O O . ASP A 1 226 ? -1.290 -6.655 17.647 1.00 89.31 226 ASP A O 1
ATOM 1810 N N . PHE A 1 227 ? -2.833 -6.352 19.249 1.00 90.31 227 PHE A N 1
ATOM 1811 C CA . PHE A 1 227 ? -3.777 -5.596 18.420 1.00 90.31 227 PHE A CA 1
ATOM 1812 C C . PHE A 1 227 ? -3.155 -4.304 17.864 1.00 90.31 227 PHE A C 1
ATOM 1814 O O . PHE A 1 227 ? -3.261 -4.007 16.674 1.00 90.31 227 PHE A O 1
ATOM 1821 N N . LYS A 1 228 ? -2.425 -3.548 18.696 1.00 91.88 228 LYS A N 1
ATOM 1822 C CA . LYS A 1 228 ? -1.690 -2.347 18.257 1.00 91.88 228 LYS A CA 1
ATOM 1823 C C . LYS A 1 228 ? -0.530 -2.689 17.323 1.00 91.88 228 LYS A C 1
ATOM 1825 O O . LYS A 1 228 ? -0.303 -1.981 16.341 1.00 91.88 228 LYS A O 1
ATOM 1830 N N . ASN A 1 229 ? 0.205 -3.762 17.614 1.00 91.94 229 ASN A N 1
ATOM 1831 C CA . ASN A 1 229 ? 1.319 -4.212 16.782 1.00 91.94 229 ASN A CA 1
ATOM 1832 C C . ASN A 1 229 ? 0.857 -4.629 15.383 1.00 91.94 229 ASN A C 1
ATOM 1834 O O . ASN A 1 229 ? 1.549 -4.325 14.412 1.00 91.94 229 ASN A O 1
ATOM 1838 N N . TYR A 1 230 ? -0.315 -5.253 15.273 1.00 93.50 230 TYR A N 1
ATOM 1839 C CA . TYR A 1 230 ? -0.931 -5.599 13.996 1.00 93.50 230 TYR A CA 1
ATOM 1840 C C . TYR A 1 230 ? -1.197 -4.356 13.129 1.00 93.50 230 TYR A C 1
ATOM 1842 O O . TYR A 1 230 ? -0.685 -4.268 12.015 1.00 93.50 230 TYR A O 1
ATOM 1850 N N . PHE A 1 231 ? -1.859 -3.318 13.654 1.00 94.19 231 PHE A N 1
ATOM 1851 C CA . PHE A 1 231 ? -2.087 -2.090 12.871 1.00 94.19 231 PHE A CA 1
ATOM 1852 C C . PHE A 1 231 ? -0.809 -1.308 12.568 1.00 94.19 231 PHE A C 1
ATOM 1854 O O . PHE A 1 231 ? -0.674 -0.726 11.489 1.00 94.19 231 PHE A O 1
ATOM 1861 N N . LYS A 1 232 ? 0.163 -1.318 13.489 1.00 93.94 232 LYS A N 1
ATOM 1862 C CA . LYS A 1 232 ? 1.502 -0.772 13.232 1.00 93.94 232 LYS A CA 1
ATOM 1863 C C . LYS A 1 232 ? 2.180 -1.491 12.065 1.00 93.94 232 LYS A C 1
ATOM 1865 O O . LYS A 1 232 ? 2.935 -0.865 11.321 1.00 93.94 232 LYS A O 1
ATOM 1870 N N . TYR A 1 233 ? 1.929 -2.787 11.906 1.00 94.94 233 TYR A N 1
ATOM 1871 C CA . TYR A 1 233 ? 2.464 -3.567 10.803 1.00 94.94 233 TYR A CA 1
ATOM 1872 C C . TYR A 1 233 ? 1.825 -3.195 9.467 1.00 94.94 233 TYR A C 1
ATOM 1874 O O . TYR A 1 233 ? 2.557 -2.858 8.542 1.00 94.94 233 TYR A O 1
ATOM 1882 N N . ILE A 1 234 ? 0.493 -3.118 9.397 1.00 95.69 234 ILE A N 1
ATOM 1883 C CA . ILE A 1 234 ? -0.221 -2.664 8.189 1.00 95.69 234 ILE A CA 1
ATOM 1884 C C . ILE A 1 234 ? 0.242 -1.261 7.778 1.00 95.69 234 ILE A C 1
ATOM 1886 O O . ILE A 1 234 ? 0.527 -0.994 6.611 1.00 95.69 234 ILE A O 1
ATOM 1890 N N . HIS A 1 235 ? 0.413 -0.357 8.751 1.00 95.69 235 HIS A N 1
ATOM 1891 C CA . HIS A 1 235 ? 0.952 0.972 8.473 1.00 95.69 235 HIS A CA 1
ATOM 1892 C C . HIS A 1 235 ? 2.336 0.908 7.805 1.00 95.69 235 HIS A C 1
ATOM 1894 O O . HIS A 1 235 ? 2.604 1.643 6.851 1.00 95.69 235 HIS A O 1
ATOM 1900 N N . ARG A 1 236 ? 3.213 0.006 8.269 1.00 94.69 236 ARG A N 1
ATOM 1901 C CA . ARG A 1 236 ? 4.538 -0.223 7.674 1.00 94.69 236 ARG A CA 1
ATOM 1902 C C . ARG A 1 236 ? 4.461 -0.861 6.290 1.00 94.69 236 ARG A C 1
ATOM 1904 O O . ARG A 1 236 ? 5.259 -0.479 5.442 1.00 94.69 236 ARG A O 1
ATOM 1911 N N . GLU A 1 237 ? 3.524 -1.772 6.046 1.00 95.31 237 GLU A N 1
ATOM 1912 C CA . GLU A 1 237 ? 3.289 -2.377 4.727 1.00 95.31 237 GLU A CA 1
ATOM 1913 C C . GLU A 1 237 ? 2.931 -1.328 3.680 1.00 95.31 237 GLU A C 1
ATOM 1915 O O . GLU A 1 237 ? 3.594 -1.207 2.649 1.00 95.31 237 GLU A O 1
ATOM 1920 N N . VAL A 1 238 ? 1.929 -0.502 3.975 1.00 96.88 238 VAL A N 1
ATOM 1921 C CA . VAL A 1 238 ? 1.511 0.568 3.064 1.00 96.88 238 VAL A CA 1
ATOM 1922 C C . VAL A 1 238 ? 2.624 1.606 2.911 1.00 96.88 238 VAL A C 1
ATOM 1924 O O . VAL A 1 238 ? 2.921 2.034 1.795 1.00 96.88 238 VAL A O 1
ATOM 1927 N N . SER A 1 239 ? 3.295 1.976 4.008 1.00 95.69 239 SER A N 1
ATOM 1928 C CA . SER A 1 239 ? 4.437 2.899 3.965 1.00 95.69 239 SER A CA 1
ATOM 1929 C C . SER A 1 239 ? 5.578 2.349 3.110 1.00 95.69 239 SER A C 1
ATOM 1931 O O . SER A 1 239 ? 6.214 3.096 2.366 1.00 95.69 239 SER A O 1
ATOM 1933 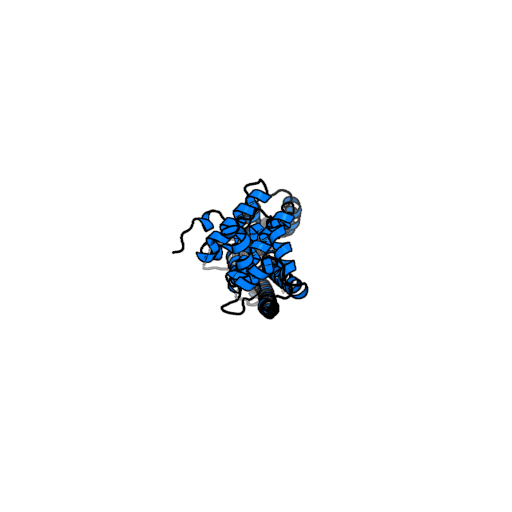N N . PHE A 1 240 ? 5.831 1.039 3.159 1.00 95.56 240 PHE A N 1
ATOM 1934 C CA . PHE A 1 240 ? 6.838 0.407 2.318 1.00 95.56 240 PHE A CA 1
ATOM 1935 C C . PHE A 1 240 ? 6.532 0.652 0.839 1.00 95.56 240 PHE A C 1
ATOM 1937 O O . PHE A 1 240 ? 7.414 1.133 0.124 1.00 95.56 240 PHE A O 1
ATOM 1944 N N . VAL A 1 241 ? 5.286 0.424 0.406 1.00 96.31 241 VAL A N 1
ATOM 1945 C CA . VAL A 1 241 ? 4.852 0.732 -0.965 1.00 96.31 241 VAL A CA 1
ATOM 1946 C C . VAL A 1 241 ? 5.012 2.227 -1.248 1.00 96.31 241 VAL A C 1
ATOM 1948 O O . VAL A 1 241 ? 5.659 2.597 -2.224 1.00 96.31 241 VAL A O 1
ATOM 1951 N N . MET A 1 242 ? 4.516 3.103 -0.378 1.00 94.50 242 MET A N 1
ATOM 1952 C CA . MET A 1 242 ? 4.542 4.557 -0.567 1.00 94.50 242 MET A CA 1
ATOM 1953 C C . MET A 1 242 ? 5.955 5.138 -0.758 1.00 94.50 242 MET A C 1
ATOM 1955 O O . MET A 1 242 ? 6.174 5.987 -1.630 1.00 94.50 242 MET A O 1
ATOM 1959 N N . TYR A 1 243 ? 6.927 4.711 0.051 1.00 91.19 243 TYR A N 1
ATOM 1960 C CA . TYR A 1 243 ? 8.270 5.296 0.041 1.00 91.19 243 TYR A CA 1
ATOM 1961 C C . TYR A 1 243 ? 9.251 4.544 -0.861 1.00 91.19 243 TYR A C 1
ATOM 1963 O O . TYR A 1 243 ? 10.054 5.194 -1.533 1.00 91.19 243 TYR A O 1
ATOM 1971 N N . ASN A 1 244 ? 9.178 3.210 -0.922 1.00 89.81 244 ASN A N 1
ATOM 1972 C CA . ASN A 1 244 ? 10.173 2.388 -1.621 1.00 89.81 244 ASN A CA 1
ATOM 1973 C C . ASN A 1 244 ? 9.797 2.069 -3.069 1.00 89.81 244 ASN A C 1
ATOM 1975 O O . ASN A 1 244 ? 10.644 1.600 -3.821 1.00 89.81 244 ASN A O 1
ATOM 1979 N N . SER A 1 245 ? 8.564 2.355 -3.497 1.00 87.44 245 SER A N 1
ATOM 1980 C CA . SER A 1 245 ? 8.163 2.163 -4.897 1.00 87.44 245 SER A CA 1
ATOM 1981 C C . SER A 1 245 ? 8.487 3.351 -5.812 1.00 87.44 245 SER A C 1
ATOM 1983 O O . SER A 1 245 ? 8.287 3.265 -7.030 1.00 87.44 245 SER A O 1
ATOM 1985 N N . LYS A 1 246 ? 8.991 4.464 -5.257 1.00 78.12 246 LYS A N 1
ATOM 1986 C CA . LYS A 1 246 ? 9.348 5.662 -6.030 1.00 78.12 246 LYS A CA 1
ATOM 1987 C C . LYS A 1 246 ? 10.369 5.304 -7.109 1.00 78.12 246 LYS A C 1
ATOM 1989 O O . LYS A 1 246 ? 11.384 4.677 -6.836 1.00 78.12 246 LYS A O 1
ATOM 1994 N N . ASP A 1 247 ? 10.074 5.697 -8.346 1.00 76.94 247 ASP A N 1
ATOM 1995 C CA . ASP A 1 247 ? 10.866 5.393 -9.549 1.00 76.94 247 ASP A CA 1
ATOM 1996 C C . ASP A 1 247 ? 10.971 3.898 -9.932 1.00 76.94 247 ASP A C 1
ATOM 1998 O O . ASP A 1 247 ? 11.647 3.572 -10.912 1.00 76.94 247 ASP A O 1
ATOM 2002 N N . ILE A 1 248 ? 10.273 3.006 -9.217 1.00 85.50 248 ILE A N 1
ATOM 2003 C CA . ILE A 1 248 ? 10.177 1.567 -9.514 1.00 85.50 248 ILE A CA 1
ATOM 2004 C C . ILE A 1 248 ? 8.800 1.231 -10.090 1.00 85.50 248 ILE A C 1
ATOM 2006 O O . ILE A 1 248 ? 8.719 0.596 -11.141 1.00 85.50 248 ILE A O 1
ATOM 2010 N N . LEU A 1 249 ? 7.727 1.673 -9.424 1.00 87.44 249 LEU A N 1
ATOM 2011 C CA . LEU A 1 249 ? 6.347 1.366 -9.799 1.00 87.44 249 LEU A CA 1
ATOM 2012 C C . LEU A 1 249 ? 5.614 2.585 -10.355 1.00 87.44 249 LEU A C 1
ATOM 2014 O O . LEU A 1 249 ? 5.737 3.705 -9.849 1.00 87.44 249 LEU A O 1
ATOM 2018 N N . GLU A 1 250 ? 4.784 2.344 -11.369 1.00 86.94 250 GLU A N 1
ATOM 2019 C CA . GLU A 1 250 ? 3.809 3.327 -11.836 1.00 86.94 250 GLU A CA 1
ATOM 2020 C C . GLU A 1 250 ? 2.662 3.484 -10.820 1.00 86.94 250 GLU A C 1
ATOM 2022 O O . GLU A 1 250 ? 2.370 2.542 -10.084 1.00 86.94 250 GLU A O 1
ATOM 2027 N N . PRO A 1 251 ? 1.958 4.633 -10.780 1.00 88.25 251 PRO A N 1
ATOM 2028 C CA . PRO A 1 251 ? 0.875 4.858 -9.815 1.00 88.25 251 PRO A CA 1
ATOM 2029 C C . PRO A 1 251 ? -0.219 3.780 -9.834 1.00 88.25 251 PRO A C 1
ATOM 2031 O O . PRO A 1 251 ? -0.734 3.402 -8.787 1.00 88.25 251 PRO A O 1
ATOM 2034 N N . LYS A 1 252 ? -0.539 3.237 -11.017 1.00 90.12 252 LYS A N 1
ATOM 2035 C CA . LYS A 1 252 ? -1.500 2.133 -11.163 1.00 90.12 252 LYS A CA 1
ATOM 2036 C C . LYS A 1 252 ? -1.019 0.856 -10.468 1.00 90.12 252 LYS A C 1
ATOM 2038 O O . LYS A 1 252 ? -1.818 0.182 -9.823 1.00 90.12 252 LYS A O 1
ATOM 2043 N N . ASP A 1 253 ? 0.269 0.542 -10.591 1.00 92.06 253 ASP A N 1
ATOM 2044 C CA . ASP A 1 253 ? 0.865 -0.616 -9.926 1.00 92.06 253 ASP A CA 1
ATOM 2045 C C . ASP A 1 253 ? 0.876 -0.395 -8.412 1.00 92.06 253 ASP A C 1
ATOM 2047 O O . ASP A 1 253 ? 0.435 -1.275 -7.685 1.00 92.06 253 ASP A O 1
ATOM 2051 N N . GLN A 1 254 ? 1.265 0.793 -7.930 1.00 93.38 254 GLN A N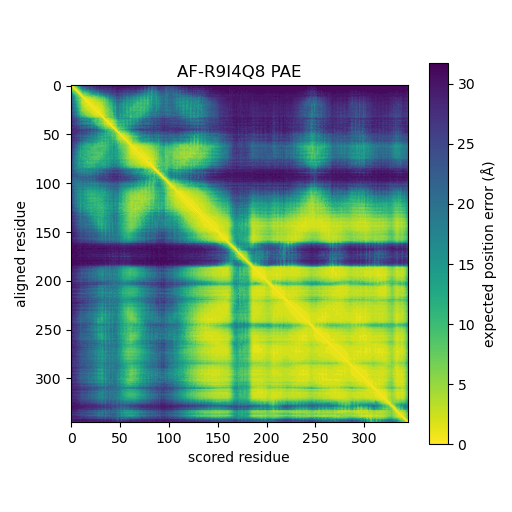 1
ATOM 2052 C CA . GLN A 1 254 ? 1.216 1.130 -6.498 1.00 93.38 254 GLN A CA 1
ATOM 2053 C C . GLN A 1 254 ? -0.179 0.905 -5.905 1.00 93.38 254 GLN A C 1
ATOM 2055 O O . GLN A 1 254 ? -0.303 0.188 -4.911 1.00 93.38 254 GLN A O 1
ATOM 2060 N N . LYS A 1 255 ? -1.226 1.416 -6.570 1.00 94.94 255 LYS A N 1
ATOM 2061 C CA . LYS A 1 255 ? -2.620 1.183 -6.168 1.00 94.94 255 LYS A CA 1
ATOM 2062 C C . LYS A 1 255 ? -2.950 -0.304 -6.094 1.00 94.94 255 LYS A C 1
ATOM 2064 O O . LYS A 1 255 ? -3.611 -0.733 -5.157 1.00 94.94 255 LYS A O 1
ATOM 2069 N N . ARG A 1 256 ? -2.448 -1.115 -7.030 1.00 95.12 256 ARG A N 1
ATOM 2070 C CA . ARG A 1 256 ? -2.636 -2.572 -7.005 1.00 95.12 256 ARG A CA 1
ATOM 2071 C C . ARG A 1 256 ? -1.985 -3.230 -5.782 1.00 95.12 256 ARG A C 1
ATOM 2073 O O . ARG A 1 256 ? -2.638 -4.062 -5.169 1.00 95.12 256 ARG A O 1
ATOM 2080 N N . TYR A 1 257 ? -0.760 -2.862 -5.395 1.00 96.25 257 TYR A N 1
ATOM 2081 C CA . TYR A 1 257 ? -0.134 -3.392 -4.166 1.00 96.25 257 TYR A CA 1
ATOM 2082 C C . TYR A 1 257 ? -0.904 -2.976 -2.913 1.00 96.25 257 TYR A C 1
ATOM 2084 O O . TYR A 1 257 ? -1.127 -3.795 -2.028 1.00 96.25 257 TYR A O 1
ATOM 2092 N N . VAL A 1 258 ? -1.355 -1.723 -2.856 1.00 96.62 258 VAL A N 1
ATOM 2093 C CA . VAL A 1 258 ? -2.166 -1.218 -1.742 1.00 96.62 258 VAL A CA 1
ATOM 2094 C C . VAL A 1 258 ? -3.496 -1.979 -1.638 1.00 96.62 258 VAL A C 1
ATOM 2096 O O . VAL A 1 258 ? -3.888 -2.372 -0.544 1.00 96.62 258 VAL A O 1
ATOM 2099 N N . LYS A 1 259 ? -4.131 -2.286 -2.775 1.00 95.75 259 LYS A N 1
ATOM 2100 C CA . LYS A 1 259 ? -5.329 -3.135 -2.847 1.00 95.75 259 LYS A CA 1
ATOM 2101 C C . LYS A 1 259 ? -5.080 -4.599 -2.468 1.00 95.75 259 LYS A C 1
ATOM 2103 O O . LYS A 1 259 ? -5.972 -5.241 -1.933 1.00 95.75 259 LYS A O 1
ATOM 2108 N N . LEU A 1 260 ? -3.876 -5.134 -2.687 1.00 96.12 260 LEU A N 1
ATOM 2109 C CA . LEU A 1 260 ? -3.521 -6.464 -2.174 1.00 96.12 260 LEU A CA 1
ATOM 2110 C C . LEU A 1 260 ? -3.429 -6.479 -0.644 1.00 96.12 260 LEU A C 1
ATOM 2112 O O . LEU A 1 260 ? -3.851 -7.459 -0.041 1.00 96.12 260 LEU A O 1
ATOM 2116 N N . ILE A 1 261 ? -2.898 -5.411 -0.031 1.00 96.19 261 ILE A N 1
ATOM 2117 C CA . ILE A 1 261 ? -2.857 -5.254 1.434 1.00 96.19 261 ILE A CA 1
ATOM 2118 C C . ILE A 1 261 ? -4.279 -5.186 1.996 1.00 96.19 261 ILE A C 1
ATOM 2120 O O . ILE A 1 261 ? -4.595 -5.944 2.906 1.00 96.19 261 ILE A O 1
ATOM 2124 N N . GLU A 1 262 ? -5.139 -4.334 1.427 1.00 95.25 262 GLU A N 1
ATOM 2125 C CA . GLU A 1 262 ? -6.564 -4.273 1.793 1.00 95.25 262 GLU A CA 1
ATOM 2126 C C . GLU A 1 262 ? -7.224 -5.653 1.673 1.00 95.25 262 GLU A C 1
ATOM 2128 O O . GLU A 1 262 ? -7.840 -6.111 2.625 1.00 95.25 262 GLU A O 1
ATOM 2133 N N . GLY A 1 263 ? -7.046 -6.350 0.546 1.00 92.69 263 GLY A N 1
ATOM 2134 C CA . GLY A 1 263 ? -7.698 -7.636 0.289 1.00 92.69 263 GLY A CA 1
ATOM 2135 C C . GLY A 1 263 ? -7.249 -8.806 1.176 1.00 92.69 263 GLY A C 1
ATOM 2136 O O . GLY A 1 263 ? -7.825 -9.886 1.071 1.00 92.69 263 GLY A O 1
ATOM 2137 N N . GLN A 1 264 ? -6.224 -8.648 2.025 1.00 91.44 264 GLN A N 1
ATOM 2138 C CA . GLN A 1 264 ? -5.913 -9.630 3.081 1.00 91.44 264 GLN A CA 1
ATOM 2139 C C . GLN A 1 264 ? -6.774 -9.446 4.330 1.00 91.44 264 GLN A C 1
ATOM 2141 O O . GLN A 1 264 ? -6.869 -10.364 5.140 1.00 91.44 264 GLN A O 1
ATOM 2146 N N . MET A 1 265 ? -7.363 -8.267 4.498 1.00 92.31 265 MET A N 1
ATOM 2147 C CA . MET A 1 265 ? -8.091 -7.881 5.692 1.00 92.31 265 MET A CA 1
ATOM 2148 C C . MET A 1 265 ? -9.581 -8.120 5.472 1.00 92.31 265 MET A C 1
ATOM 2150 O O . MET A 1 265 ? -10.145 -7.709 4.459 1.00 92.31 265 MET A O 1
ATOM 2154 N N . ASN A 1 266 ? -10.248 -8.756 6.431 1.00 91.31 266 ASN A N 1
ATOM 2155 C CA . ASN A 1 266 ? -11.707 -8.818 6.405 1.00 91.31 266 ASN A CA 1
ATOM 2156 C C . ASN A 1 266 ? -12.338 -7.456 6.780 1.00 91.31 266 ASN A C 1
ATOM 2158 O O . ASN A 1 266 ? -11.658 -6.531 7.231 1.00 91.31 266 ASN A O 1
ATOM 2162 N N . ASN A 1 267 ? -13.661 -7.330 6.639 1.00 93.25 267 ASN A N 1
ATOM 2163 C CA . ASN A 1 267 ? -14.354 -6.067 6.917 1.00 93.25 267 ASN A CA 1
ATOM 2164 C C . ASN A 1 267 ? -14.230 -5.601 8.384 1.00 93.25 267 ASN A C 1
ATOM 2166 O O . ASN A 1 267 ? -14.073 -4.403 8.619 1.00 93.25 267 ASN A O 1
ATOM 2170 N N . ASP A 1 268 ? -14.229 -6.509 9.371 1.00 92.38 268 ASP A N 1
ATOM 2171 C CA . ASP A 1 268 ? -14.011 -6.144 10.781 1.00 92.38 268 ASP A CA 1
ATOM 2172 C C . ASP A 1 268 ? -12.591 -5.569 10.969 1.00 92.38 268 ASP A C 1
ATOM 2174 O O . ASP A 1 268 ? -12.400 -4.565 11.659 1.00 92.38 268 ASP A O 1
ATOM 2178 N N . GLU A 1 269 ? -11.581 -6.180 10.340 1.00 93.75 269 GLU A N 1
ATOM 2179 C CA . GLU A 1 269 ? -10.184 -5.728 10.374 1.00 93.75 269 GLU A CA 1
ATOM 2180 C C . GLU A 1 269 ? -10.017 -4.354 9.721 1.00 93.75 269 GLU A C 1
ATOM 2182 O O . GLU A 1 269 ? -9.413 -3.457 10.321 1.00 93.75 269 GLU A O 1
ATOM 2187 N N . LEU A 1 270 ? -10.581 -4.174 8.522 1.00 95.38 270 LEU A N 1
ATOM 2188 C CA . LEU A 1 270 ? -10.577 -2.907 7.791 1.00 95.38 270 LEU A CA 1
ATOM 2189 C C . LEU A 1 270 ? -11.260 -1.804 8.597 1.00 95.38 270 LEU A C 1
ATOM 2191 O O . LEU A 1 270 ? -10.711 -0.707 8.712 1.00 95.38 270 LEU A O 1
ATOM 2195 N N . PHE A 1 271 ? -12.401 -2.099 9.224 1.00 95.75 271 PHE A N 1
ATOM 2196 C CA . PHE A 1 271 ? -13.090 -1.159 10.104 1.00 95.75 271 PHE A CA 1
ATOM 2197 C C . PHE A 1 271 ? -12.222 -0.770 11.303 1.00 95.75 271 PHE A C 1
ATOM 2199 O O . PHE A 1 271 ? -12.013 0.411 11.585 1.00 95.75 271 PHE A O 1
ATOM 2206 N N . CYS A 1 272 ? -11.657 -1.752 12.004 1.00 95.06 272 CYS A N 1
ATOM 2207 C CA . CYS A 1 272 ? -10.818 -1.485 13.169 1.00 95.06 272 CYS A CA 1
ATOM 2208 C C . CYS A 1 272 ? -9.558 -0.691 12.811 1.00 95.06 272 CYS A C 1
ATOM 2210 O O . CYS A 1 272 ? -9.104 0.140 13.607 1.00 95.06 272 CYS A O 1
ATOM 2212 N N . TYR A 1 273 ? -8.994 -0.944 11.628 1.00 96.50 273 TYR A N 1
ATOM 2213 C CA . TYR A 1 273 ? -7.865 -0.193 11.105 1.00 96.50 273 TYR A CA 1
ATOM 2214 C C . TYR A 1 273 ? -8.259 1.229 10.715 1.00 96.50 273 TYR A C 1
ATOM 2216 O O . TYR A 1 273 ? -7.523 2.158 11.040 1.00 96.50 273 TYR A O 1
ATOM 2224 N N . PHE A 1 274 ? -9.432 1.423 10.110 1.00 95.81 274 PHE A N 1
ATOM 2225 C CA . PHE A 1 274 ? -9.985 2.742 9.819 1.00 95.81 274 PHE A CA 1
ATOM 2226 C C . PHE A 1 274 ? -10.114 3.592 11.088 1.00 95.81 274 PHE A C 1
ATOM 2228 O O . PHE A 1 274 ? -9.566 4.693 11.147 1.00 95.81 274 PHE A O 1
ATOM 2235 N N . ILE A 1 275 ? -10.728 3.049 12.145 1.00 94.88 275 ILE A N 1
ATOM 2236 C CA . ILE A 1 275 ? -10.827 3.722 13.450 1.00 94.88 275 ILE A CA 1
ATOM 2237 C C . ILE A 1 275 ? -9.437 4.044 14.017 1.00 94.88 275 ILE A C 1
ATOM 2239 O O . ILE A 1 275 ? -9.219 5.128 14.553 1.00 94.88 275 ILE A O 1
ATOM 2243 N N . ASN A 1 276 ? -8.475 3.128 13.872 1.00 94.88 276 ASN A N 1
ATOM 2244 C CA . ASN A 1 276 ? -7.098 3.360 14.307 1.00 94.88 276 ASN A CA 1
ATOM 2245 C C . ASN A 1 276 ? -6.415 4.495 13.526 1.00 94.88 276 ASN A C 1
ATOM 2247 O O . ASN A 1 276 ? -5.694 5.288 14.121 1.00 94.88 276 ASN A O 1
ATOM 2251 N N . GLN A 1 277 ? -6.606 4.564 12.206 1.00 94.81 277 GLN A N 1
ATOM 2252 C CA . GLN A 1 277 ? -6.038 5.633 11.384 1.00 94.81 277 GLN A CA 1
ATOM 2253 C C . GLN A 1 277 ? -6.703 6.981 11.666 1.00 94.81 277 GLN A C 1
ATOM 2255 O O . GLN A 1 277 ? -6.000 7.987 11.717 1.00 94.81 277 GLN A O 1
ATOM 2260 N N . LEU A 1 278 ? -8.019 7.006 11.909 1.00 92.38 278 LEU A N 1
ATOM 2261 C CA . LEU A 1 278 ? -8.721 8.216 12.341 1.00 92.38 278 LEU A CA 1
ATOM 2262 C C . LEU A 1 278 ? -8.157 8.736 13.662 1.00 92.38 278 LEU A C 1
ATOM 2264 O O . LEU A 1 278 ? -7.779 9.898 13.742 1.00 92.38 278 LEU A O 1
ATOM 2268 N N . GLU A 1 279 ? -8.053 7.878 14.679 1.00 92.25 279 GLU A N 1
ATOM 2269 C CA . GLU A 1 279 ? -7.531 8.255 15.998 1.00 92.25 279 GLU A CA 1
ATOM 2270 C C . GLU A 1 279 ? -6.105 8.810 15.920 1.00 92.25 279 GLU A C 1
ATOM 2272 O O . GLU A 1 279 ? -5.804 9.863 16.495 1.00 92.25 279 GLU A O 1
ATOM 2277 N N . TYR A 1 280 ? -5.247 8.137 15.150 1.00 92.25 280 TYR A N 1
ATOM 2278 C CA . TYR A 1 280 ? -3.866 8.556 14.963 1.00 92.25 280 TYR A CA 1
ATOM 2279 C C . TYR A 1 280 ? -3.773 9.892 14.220 1.00 92.25 280 TYR A C 1
ATOM 2281 O O . TYR A 1 280 ? -3.017 10.771 14.639 1.00 92.25 280 TYR A O 1
ATOM 2289 N N . TRP A 1 281 ? -4.565 10.065 13.158 1.00 91.25 281 TRP A N 1
ATOM 2290 C CA . TRP A 1 281 ? -4.599 11.298 12.380 1.00 91.25 281 TRP A CA 1
ATOM 2291 C C . TRP A 1 281 ? -5.151 12.480 13.184 1.00 91.25 281 TRP A C 1
ATOM 2293 O O . TRP A 1 281 ? -4.511 13.527 13.204 1.00 91.25 281 TRP A O 1
ATOM 2303 N N . ILE A 1 282 ? -6.265 12.313 13.910 1.00 88.62 282 ILE A N 1
ATOM 2304 C CA . ILE A 1 282 ? -6.836 13.350 14.794 1.00 88.62 282 ILE A CA 1
ATOM 2305 C C . ILE A 1 282 ? -5.770 13.842 15.783 1.00 88.62 282 ILE A C 1
ATOM 2307 O O . ILE A 1 282 ? -5.592 15.046 15.967 1.00 88.62 282 ILE A O 1
ATOM 2311 N N . SER A 1 283 ? -5.022 12.906 16.373 1.00 89.25 283 SER A N 1
ATOM 2312 C CA . SER A 1 283 ? -4.000 13.198 17.384 1.00 89.25 283 SER A CA 1
ATOM 2313 C C . SER A 1 283 ? -2.759 13.908 16.828 1.00 89.25 283 SER A C 1
ATOM 2315 O O . SER A 1 283 ? 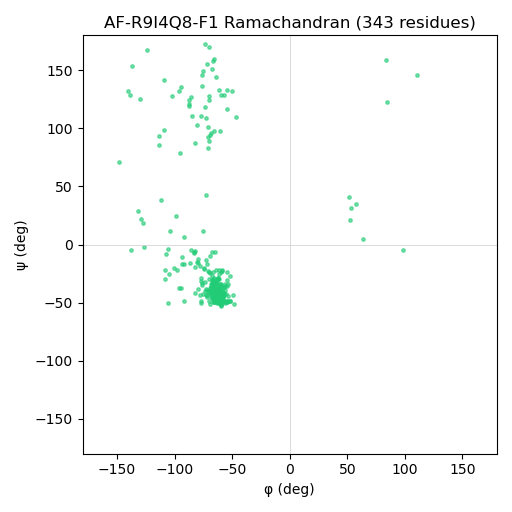-2.072 14.596 17.579 1.00 89.25 283 SER A O 1
ATOM 2317 N N . HIS A 1 284 ? -2.477 13.778 15.527 1.00 89.81 284 HIS A N 1
ATOM 2318 C CA . HIS A 1 284 ? -1.248 14.278 14.893 1.00 89.81 284 HIS A CA 1
ATOM 2319 C C . HIS A 1 284 ? -1.528 15.075 13.607 1.00 89.81 284 HIS A C 1
ATOM 2321 O O . HIS A 1 284 ? -0.695 15.132 12.704 1.00 89.81 284 HIS A O 1
ATOM 2327 N N . LYS A 1 285 ? -2.696 15.724 13.503 1.00 84.00 285 LYS A N 1
ATOM 2328 C CA . LYS A 1 285 ? -3.162 16.388 12.268 1.00 84.00 285 LYS A CA 1
ATOM 2329 C C . LYS A 1 285 ? -2.238 17.489 11.738 1.00 84.00 285 LYS A C 1
ATOM 2331 O O . LYS A 1 285 ? -2.292 17.830 10.561 1.00 84.00 285 LYS A O 1
ATOM 2336 N N . ASN A 1 286 ? -1.393 18.057 12.597 1.00 86.81 286 ASN A N 1
ATOM 2337 C CA . ASN A 1 286 ? -0.436 19.100 12.221 1.00 86.81 286 ASN A CA 1
ATOM 2338 C C . ASN A 1 286 ? 0.862 18.526 11.624 1.00 86.81 286 ASN A C 1
ATOM 2340 O O . ASN A 1 286 ? 1.704 19.285 11.149 1.00 86.81 286 ASN A O 1
ATOM 2344 N N . GLU A 1 287 ? 1.047 17.204 11.646 1.00 90.81 287 GLU A N 1
ATOM 2345 C CA . GLU A 1 287 ? 2.242 16.547 11.127 1.00 90.81 287 GLU A CA 1
ATOM 2346 C C . GLU A 1 287 ? 2.105 16.243 9.630 1.00 90.81 287 GLU A C 1
ATOM 2348 O O . GLU A 1 287 ? 1.185 15.552 9.182 1.00 90.81 287 GLU A O 1
ATOM 2353 N N . GLU A 1 288 ? 3.056 16.739 8.834 1.00 90.75 288 GLU A N 1
ATOM 2354 C CA . GLU A 1 288 ? 3.038 16.595 7.374 1.00 90.75 288 GLU A CA 1
ATOM 2355 C C . GLU A 1 288 ? 3.026 15.125 6.933 1.00 90.75 288 GLU A C 1
ATOM 2357 O O . GLU A 1 288 ? 2.236 14.745 6.068 1.00 90.75 288 GLU A O 1
ATOM 2362 N N . GLU A 1 289 ? 3.861 14.274 7.536 1.00 90.50 289 GLU A N 1
ATOM 2363 C CA . GLU A 1 289 ? 3.944 12.860 7.149 1.00 90.50 289 GLU A CA 1
ATOM 2364 C C . GLU A 1 289 ? 2.652 12.092 7.473 1.00 90.50 289 GLU A C 1
ATOM 2366 O O . GLU A 1 289 ? 2.255 11.220 6.698 1.00 90.50 289 GLU A O 1
ATOM 2371 N N . VAL A 1 290 ? 1.939 12.464 8.541 1.00 91.62 290 VAL A N 1
ATOM 2372 C CA . VAL A 1 290 ? 0.648 11.861 8.907 1.00 91.62 290 VAL A CA 1
ATOM 2373 C C . VAL A 1 290 ? -0.426 12.225 7.879 1.00 91.62 290 VAL A C 1
ATOM 2375 O O . VAL A 1 290 ? -1.128 11.347 7.373 1.00 91.62 290 VAL A O 1
ATOM 2378 N N . ASN A 1 291 ? -0.495 13.497 7.475 1.00 91.56 291 ASN A N 1
ATOM 2379 C CA . ASN A 1 291 ? -1.397 13.952 6.410 1.00 91.56 291 ASN A CA 1
ATOM 2380 C C . ASN A 1 291 ? -1.078 13.315 5.057 1.00 91.56 291 ASN A C 1
ATOM 2382 O O . ASN A 1 291 ? -1.970 12.954 4.290 1.00 91.56 291 ASN A O 1
ATOM 2386 N N . LYS A 1 292 ? 0.206 13.174 4.744 1.00 93.38 292 LYS A N 1
ATOM 2387 C CA . LYS A 1 292 ? 0.677 12.561 3.504 1.00 93.38 292 LYS A CA 1
ATOM 2388 C C . LYS A 1 292 ? 0.313 11.080 3.439 1.00 93.38 292 LYS A C 1
ATOM 2390 O O . LYS A 1 292 ? -0.107 10.615 2.384 1.00 93.38 292 LYS A O 1
ATOM 2395 N N . TYR A 1 293 ? 0.428 10.361 4.554 1.00 95.06 293 TYR A N 1
ATOM 2396 C CA . TYR A 1 293 ? 0.002 8.970 4.658 1.00 95.06 293 TYR A CA 1
ATOM 2397 C C . TYR A 1 293 ? -1.522 8.823 4.535 1.00 95.06 293 TYR A C 1
ATOM 2399 O O . TYR A 1 293 ? -1.997 8.001 3.754 1.00 95.06 293 TYR A O 1
ATOM 2407 N N . ALA A 1 294 ? -2.295 9.663 5.232 1.00 94.06 294 ALA A N 1
ATOM 2408 C CA . ALA A 1 294 ? -3.756 9.651 5.148 1.00 94.06 294 ALA A CA 1
ATOM 2409 C C . ALA A 1 294 ? -4.250 9.923 3.715 1.00 94.06 294 ALA A C 1
ATOM 2411 O O . ALA A 1 294 ? -5.048 9.157 3.174 1.00 94.06 294 ALA A O 1
ATOM 2412 N N . ASN A 1 295 ? -3.686 10.939 3.053 1.00 93.06 295 ASN A N 1
ATOM 2413 C CA . ASN A 1 295 ? -3.974 11.214 1.647 1.00 93.06 295 ASN A CA 1
ATOM 2414 C C . ASN A 1 295 ? -3.543 10.064 0.732 1.00 93.06 295 ASN A C 1
ATOM 2416 O O . ASN A 1 295 ? -4.265 9.740 -0.201 1.00 93.06 295 ASN A O 1
ATOM 2420 N N . TYR A 1 296 ? -2.418 9.396 1.010 1.00 94.62 296 TYR A N 1
ATOM 2421 C CA . TYR A 1 296 ? -2.005 8.224 0.238 1.00 94.62 296 TYR A CA 1
ATOM 2422 C C . TYR A 1 296 ? -3.018 7.075 0.345 1.00 94.62 296 TYR A C 1
ATOM 2424 O O . TYR A 1 296 ? -3.322 6.441 -0.665 1.00 94.62 296 TYR A O 1
ATOM 2432 N N . LEU A 1 297 ? -3.580 6.818 1.531 1.00 96.06 297 LEU A N 1
ATOM 2433 C CA . LEU A 1 297 ? -4.656 5.834 1.699 1.00 96.06 297 LEU A CA 1
ATOM 2434 C C . LEU A 1 297 ? -5.907 6.220 0.897 1.00 96.06 297 LEU A C 1
ATOM 2436 O O . LEU A 1 297 ? -6.481 5.366 0.216 1.00 96.06 297 LEU A O 1
ATOM 2440 N N . LYS A 1 298 ? -6.292 7.502 0.927 1.00 93.94 298 LYS A N 1
ATOM 2441 C CA . LYS A 1 298 ? -7.436 8.023 0.168 1.00 93.94 298 LYS A CA 1
ATOM 2442 C C . LYS A 1 298 ? -7.223 7.921 -1.344 1.00 93.94 298 LYS A C 1
ATOM 2444 O O . LYS A 1 298 ? -8.059 7.356 -2.041 1.00 93.94 298 LYS A O 1
ATOM 2449 N N . ASP A 1 299 ? -6.081 8.382 -1.847 1.00 92.88 299 ASP A N 1
ATOM 2450 C CA . ASP A 1 299 ? -5.736 8.369 -3.275 1.00 92.88 299 ASP A CA 1
ATOM 2451 C C . ASP A 1 299 ? -5.691 6.942 -3.854 1.00 92.88 299 ASP A C 1
ATOM 2453 O O . ASP A 1 299 ? -5.977 6.725 -5.034 1.00 92.88 299 ASP A O 1
ATOM 2457 N N . ASN A 1 300 ? -5.345 5.951 -3.025 1.00 94.19 300 ASN A N 1
ATOM 2458 C CA . ASN A 1 300 ? -5.335 4.538 -3.406 1.00 94.19 300 ASN A CA 1
ATOM 2459 C C . ASN A 1 300 ? -6.656 3.808 -3.109 1.00 94.19 300 ASN A C 1
ATOM 2461 O O . ASN A 1 300 ? -6.740 2.601 -3.334 1.00 94.19 300 ASN A O 1
ATOM 2465 N N . GLU A 1 301 ? -7.698 4.525 -2.673 1.00 94.69 301 GLU A N 1
ATOM 2466 C CA . GLU A 1 301 ? -9.032 3.986 -2.379 1.00 94.69 301 GLU A CA 1
ATOM 2467 C C . GLU A 1 301 ? -9.018 2.861 -1.329 1.00 94.69 301 GLU A C 1
ATOM 2469 O O . GLU A 1 301 ? -9.805 1.918 -1.422 1.00 94.69 301 GLU A O 1
ATOM 2474 N N . PHE A 1 302 ? -8.126 2.940 -0.333 1.00 96.44 302 PHE A N 1
ATOM 2475 C CA . PHE A 1 302 ? -7.898 1.850 0.627 1.00 96.44 302 PHE A CA 1
ATOM 2476 C C . PHE A 1 302 ? -9.153 1.464 1.422 1.00 96.44 302 PHE A C 1
ATOM 2478 O O . PHE A 1 302 ? -9.366 0.293 1.685 1.00 96.44 302 PHE A O 1
ATOM 2485 N N . PHE A 1 303 ? -9.997 2.434 1.782 1.00 95.75 303 PHE A N 1
ATOM 2486 C CA . PHE A 1 303 ? -11.235 2.195 2.538 1.00 95.75 303 PHE A CA 1
ATOM 2487 C C . PHE A 1 303 ? -12.496 2.264 1.672 1.00 95.75 303 PHE A C 1
ATOM 2489 O O . PHE A 1 303 ? -13.603 2.342 2.201 1.00 95.75 303 PHE A O 1
ATOM 2496 N N . LYS A 1 304 ? -12.362 2.289 0.340 1.00 93.75 304 LYS A N 1
ATOM 2497 C CA . LYS A 1 304 ? -13.523 2.469 -0.536 1.00 93.75 304 LYS A CA 1
ATOM 2498 C C . LYS A 1 304 ? -14.511 1.308 -0.417 1.00 93.75 304 LYS A C 1
ATOM 2500 O O . LYS A 1 304 ? -15.705 1.562 -0.347 1.00 93.75 304 LYS A O 1
ATOM 2505 N N . GLU A 1 305 ? -14.028 0.067 -0.376 1.00 91.38 305 GLU A N 1
ATOM 2506 C CA . GLU A 1 305 ? -14.890 -1.121 -0.340 1.00 91.38 305 GLU A CA 1
ATOM 2507 C C . GLU A 1 305 ? -15.770 -1.138 0.912 1.00 91.38 305 GLU A C 1
ATOM 2509 O O . GLU A 1 305 ? -16.990 -1.224 0.809 1.00 91.38 305 GLU A O 1
ATOM 2514 N N . ILE A 1 306 ? -15.179 -0.911 2.088 1.00 92.62 306 ILE A N 1
ATOM 2515 C CA . ILE A 1 306 ? -15.930 -0.901 3.348 1.00 92.62 306 ILE A CA 1
ATOM 2516 C C . ILE A 1 306 ? -16.937 0.255 3.460 1.00 92.62 306 ILE A C 1
ATOM 2518 O O . ILE A 1 306 ? -17.918 0.143 4.191 1.00 92.62 306 ILE A O 1
ATOM 2522 N N . CYS A 1 307 ? -16.738 1.353 2.721 1.00 91.06 307 CYS A N 1
ATOM 2523 C CA . CYS A 1 307 ? -17.732 2.428 2.634 1.00 91.06 307 CYS A CA 1
ATOM 2524 C C . CYS A 1 307 ? -18.993 2.007 1.861 1.00 91.06 307 CYS A C 1
ATOM 2526 O O . CYS A 1 307 ? -20.044 2.608 2.070 1.00 91.06 307 CYS A O 1
ATOM 2528 N N . LEU A 1 308 ? -18.879 1.012 0.974 1.00 88.69 308 LEU A N 1
ATOM 2529 C CA . LEU A 1 308 ? -19.970 0.498 0.142 1.00 88.69 308 LEU A CA 1
ATOM 2530 C C . LEU A 1 308 ? -20.675 -0.711 0.777 1.00 88.69 308 LEU A C 1
ATOM 2532 O O . LEU A 1 308 ? -21.781 -1.053 0.371 1.00 88.69 308 LEU A O 1
ATOM 2536 N N . THR A 1 309 ? -20.057 -1.355 1.769 1.00 89.50 309 THR A N 1
ATOM 2537 C CA . THR A 1 309 ? -20.641 -2.494 2.486 1.00 89.50 309 THR A CA 1
ATOM 2538 C C . THR A 1 309 ? -21.757 -2.031 3.427 1.00 89.50 309 THR A C 1
ATOM 2540 O O . THR A 1 309 ? -21.491 -1.292 4.376 1.00 89.50 309 THR A O 1
ATOM 2543 N N . GLU A 1 310 ? -22.990 -2.505 3.210 1.00 84.50 310 GLU A N 1
ATOM 2544 C CA . GLU A 1 310 ? -24.200 -2.055 3.927 1.00 84.50 310 GLU A CA 1
ATOM 2545 C C . GLU A 1 310 ? -24.053 -2.083 5.460 1.00 84.50 310 GLU A C 1
ATOM 2547 O O . GLU A 1 310 ? -24.296 -1.072 6.122 1.00 84.50 310 GLU A O 1
ATOM 2552 N N . AS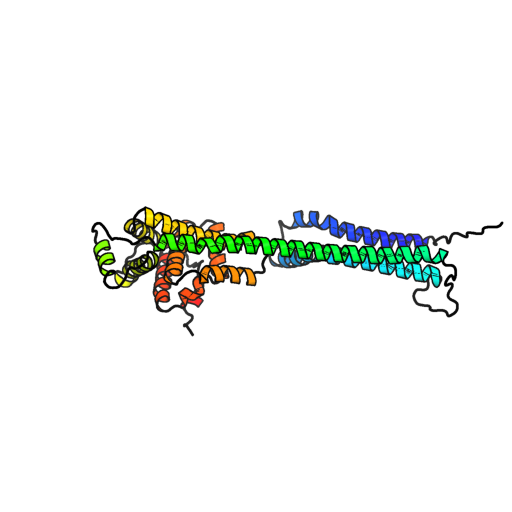P A 1 311 ? -23.556 -3.193 6.017 1.00 85.88 311 ASP A N 1
ATOM 2553 C CA . ASP A 1 311 ? -23.384 -3.373 7.469 1.00 85.88 311 ASP A CA 1
ATOM 2554 C C . ASP A 1 311 ? -22.368 -2.400 8.097 1.00 85.88 311 ASP A C 1
ATOM 2556 O O . ASP A 1 311 ? -22.401 -2.140 9.301 1.00 85.88 311 ASP A O 1
ATOM 2560 N N . TYR A 1 312 ? -21.450 -1.850 7.296 1.00 91.81 312 TYR A N 1
ATOM 2561 C CA . TYR A 1 312 ? -20.363 -0.988 7.770 1.00 91.81 312 TYR A CA 1
ATOM 2562 C C . TYR A 1 312 ? -20.550 0.476 7.396 1.00 91.81 312 TYR A C 1
ATOM 2564 O O . TYR A 1 312 ? -19.997 1.347 8.068 1.00 91.81 312 TYR A O 1
ATOM 2572 N N . GLN A 1 313 ? -21.347 0.777 6.372 1.00 90.25 313 GLN A N 1
ATOM 2573 C CA . GLN A 1 313 ? -21.564 2.138 5.891 1.00 90.25 313 GLN A CA 1
ATOM 2574 C C . GLN A 1 313 ? -22.052 3.070 7.012 1.00 90.25 313 GLN A C 1
ATOM 2576 O O . GLN A 1 313 ? -21.551 4.188 7.159 1.00 90.25 313 GLN A O 1
ATOM 2581 N N . SER A 1 314 ? -22.985 2.601 7.848 1.00 89.75 314 SER A N 1
ATOM 2582 C CA . SER A 1 314 ? -23.506 3.352 9.000 1.00 89.75 314 SER A CA 1
ATOM 2583 C C . SER A 1 314 ? -22.428 3.613 10.063 1.00 89.75 314 SER A C 1
ATOM 2585 O O . SER A 1 314 ? -22.324 4.729 10.578 1.00 89.75 314 SER A O 1
ATOM 2587 N N . LEU A 1 315 ? -21.579 2.618 10.338 1.00 92.62 315 LEU A N 1
ATOM 2588 C CA . LEU A 1 315 ? -20.477 2.704 11.296 1.00 92.62 315 LEU A CA 1
ATOM 2589 C C . LEU A 1 315 ? -19.391 3.674 10.821 1.00 92.62 315 LEU A C 1
ATOM 2591 O O . LEU A 1 315 ? -18.953 4.530 11.591 1.00 92.62 315 LEU A O 1
ATOM 2595 N N . ILE A 1 316 ? -18.984 3.579 9.550 1.00 92.81 316 ILE A N 1
ATOM 2596 C CA . ILE A 1 316 ? -17.999 4.482 8.939 1.00 92.81 316 ILE A CA 1
ATOM 2597 C C . ILE A 1 316 ? -18.524 5.916 8.956 1.00 92.81 316 ILE A C 1
ATOM 2599 O O . ILE A 1 316 ? -17.810 6.827 9.380 1.00 92.81 316 ILE A O 1
ATOM 2603 N N . LYS A 1 317 ? -19.783 6.124 8.548 1.00 89.88 317 LYS A N 1
ATOM 2604 C CA . LYS A 1 317 ? -20.411 7.447 8.568 1.00 89.88 317 LYS A CA 1
ATOM 2605 C C . LYS A 1 317 ? -20.388 8.039 9.975 1.00 89.88 317 LYS A C 1
ATOM 2607 O O . LYS A 1 317 ? -19.902 9.153 10.150 1.00 89.88 317 LYS A O 1
ATOM 2612 N N . LYS A 1 318 ? -20.805 7.262 10.980 1.00 90.62 318 LYS A N 1
ATOM 2613 C CA . LYS A 1 318 ? -20.801 7.705 12.377 1.00 90.62 318 LYS A CA 1
ATOM 2614 C C . LYS A 1 318 ? -19.396 8.058 12.869 1.00 90.62 318 LYS A C 1
ATOM 2616 O O . LYS A 1 318 ? -19.224 9.095 13.501 1.00 90.62 318 LYS A O 1
ATOM 2621 N N . ALA A 1 319 ? -18.389 7.245 12.550 1.00 90.81 319 ALA A N 1
ATOM 2622 C CA . ALA A 1 319 ? -16.996 7.529 12.892 1.0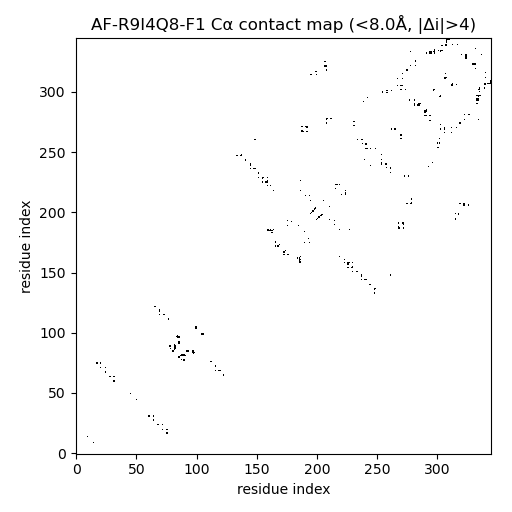0 90.81 319 ALA A CA 1
ATOM 2623 C C . ALA A 1 319 ? -16.491 8.833 12.253 1.00 90.81 319 ALA A C 1
ATOM 2625 O O . ALA A 1 319 ? -15.838 9.637 12.917 1.00 90.81 319 ALA A O 1
ATOM 2626 N N . CYS A 1 320 ? -16.830 9.083 10.987 1.00 88.75 320 CYS A N 1
ATOM 2627 C CA . CYS A 1 320 ? -16.487 10.336 10.321 1.00 88.75 320 CYS A CA 1
ATOM 2628 C C . CYS A 1 320 ? -17.178 11.548 10.946 1.00 88.75 320 CYS A C 1
ATOM 2630 O O . CYS A 1 320 ? -16.548 12.598 11.083 1.00 88.75 320 CYS A O 1
ATOM 2632 N N . ASP A 1 321 ? -18.446 11.415 11.323 1.00 87.12 321 ASP A N 1
ATOM 2633 C CA . ASP A 1 321 ? -19.201 12.501 11.945 1.00 87.12 321 ASP A CA 1
ATOM 2634 C C . ASP A 1 321 ? -18.561 12.890 13.290 1.00 87.12 321 ASP A C 1
ATOM 2636 O O . ASP A 1 321 ? -18.242 14.061 13.492 1.00 87.12 321 ASP A O 1
ATOM 2640 N N . ILE A 1 322 ? -18.211 11.904 14.129 1.00 85.00 322 ILE A N 1
ATOM 2641 C CA . ILE A 1 322 ? -17.483 12.125 15.394 1.00 85.00 322 ILE A CA 1
ATOM 2642 C C . ILE A 1 322 ? -16.131 12.807 15.138 1.00 85.00 322 ILE A C 1
ATOM 2644 O O . ILE A 1 322 ? -15.801 13.801 15.778 1.00 85.00 322 ILE A O 1
ATOM 2648 N N . SER A 1 323 ? -15.357 12.328 14.157 1.00 81.06 323 SER A N 1
ATOM 2649 C CA . SER A 1 323 ? -14.052 12.933 13.847 1.00 81.06 323 SER A CA 1
ATOM 2650 C C . SER A 1 323 ? -14.156 14.388 13.370 1.00 81.06 323 SER A C 1
ATOM 2652 O O . SER A 1 323 ? -13.247 15.182 13.598 1.00 81.06 323 SER A O 1
ATOM 2654 N N . THR A 1 324 ? -15.271 14.752 12.728 1.00 77.44 324 THR A N 1
ATOM 2655 C CA . THR A 1 324 ? -15.517 16.122 12.257 1.00 77.44 324 THR A CA 1
ATOM 2656 C C . THR A 1 324 ? -15.848 17.046 13.433 1.00 77.44 324 THR A C 1
ATOM 2658 O O . THR A 1 324 ? -15.355 18.175 13.492 1.00 77.44 324 THR A O 1
ATOM 2661 N N . GLU A 1 325 ? -16.630 16.553 14.400 1.00 73.44 325 GLU A N 1
ATOM 2662 C CA . GLU A 1 325 ? -16.901 17.249 15.664 1.00 73.44 325 GLU A CA 1
ATOM 2663 C C . GLU A 1 325 ? -15.610 17.496 16.464 1.00 73.44 325 GLU A C 1
ATOM 2665 O O . GLU A 1 325 ? -15.413 18.598 16.985 1.00 73.44 325 GLU A O 1
ATOM 2670 N N . ASP A 1 326 ? -14.694 16.520 16.484 1.00 65.31 326 ASP A N 1
ATOM 2671 C CA . ASP A 1 326 ? -13.413 16.607 17.198 1.00 65.31 326 ASP A CA 1
ATOM 2672 C C . ASP A 1 326 ? -12.457 17.667 16.602 1.00 65.31 326 ASP A C 1
ATOM 2674 O O . ASP A 1 326 ? -11.650 18.265 17.320 1.00 65.31 326 ASP A O 1
ATOM 2678 N N . ILE A 1 327 ? -12.525 17.929 15.290 1.00 66.94 327 ILE A N 1
ATOM 2679 C CA . ILE A 1 327 ? -11.519 18.735 14.573 1.00 66.94 327 ILE A CA 1
ATOM 2680 C C . ILE A 1 327 ? -11.964 20.179 14.318 1.00 66.94 327 ILE A C 1
ATOM 2682 O O . ILE A 1 327 ? -11.094 21.039 14.142 1.00 66.94 327 ILE A O 1
ATOM 2686 N N . LYS A 1 328 ? -13.276 20.469 14.355 1.00 60.41 328 LYS A N 1
ATOM 2687 C CA . LYS A 1 328 ? -13.874 21.776 13.992 1.00 60.41 328 LYS A CA 1
ATOM 2688 C C . LYS A 1 328 ? -13.444 22.295 12.610 1.00 60.41 328 LYS A C 1
ATOM 2690 O O . LYS A 1 328 ? -13.532 23.491 12.347 1.00 60.41 328 LYS A O 1
ATOM 2695 N N . ASP A 1 329 ? -12.979 21.402 11.746 1.00 57.16 329 ASP A N 1
ATOM 2696 C CA . ASP A 1 329 ? -12.536 21.684 10.387 1.00 57.16 329 ASP A CA 1
ATOM 2697 C C . ASP A 1 329 ? -13.029 20.530 9.511 1.00 57.16 329 ASP A C 1
ATOM 2699 O O . ASP A 1 329 ? -12.934 19.366 9.902 1.00 57.16 329 ASP A O 1
ATOM 2703 N N . GLY A 1 330 ? -13.650 20.843 8.377 1.00 55.81 330 GLY A N 1
ATOM 2704 C CA . GLY A 1 330 ? -14.492 19.904 7.620 1.00 55.81 330 GLY A CA 1
ATOM 2705 C C . GLY A 1 330 ? -13.742 18.836 6.817 1.00 55.81 330 GLY A C 1
ATOM 2706 O O . GLY A 1 330 ? -14.348 18.201 5.952 1.00 55.81 330 GLY A O 1
ATOM 2707 N N . ASP A 1 331 ? -12.437 18.668 7.036 1.00 62.56 331 ASP A N 1
ATOM 2708 C CA . ASP A 1 331 ? -11.589 17.840 6.184 1.00 62.56 331 ASP A CA 1
ATOM 2709 C C . ASP A 1 331 ? -11.612 16.363 6.611 1.00 62.56 331 ASP A C 1
ATOM 2711 O O . ASP A 1 331 ? -11.372 16.017 7.768 1.00 62.56 331 ASP A O 1
ATOM 2715 N N . LYS A 1 332 ? -11.911 15.474 5.654 1.00 67.88 332 LYS A N 1
ATOM 2716 C CA . LYS A 1 332 ? -11.970 14.013 5.839 1.00 67.88 332 LYS A CA 1
ATOM 2717 C C . LYS A 1 332 ? -10.836 13.379 5.026 1.00 67.88 332 LYS A C 1
ATOM 2719 O O . LYS A 1 332 ? -11.002 13.107 3.837 1.00 67.88 332 LYS A O 1
ATOM 2724 N N . PRO A 1 333 ? -9.658 13.140 5.615 1.00 70.88 333 PRO A N 1
ATOM 2725 C CA . PRO A 1 333 ? -8.449 12.813 4.855 1.00 70.88 333 PRO A CA 1
ATOM 2726 C C . PRO A 1 333 ? -8.368 11.345 4.419 1.00 70.88 333 PRO A C 1
ATOM 2728 O O . PRO A 1 333 ? -7.555 11.038 3.557 1.00 70.88 333 PRO A O 1
ATOM 2731 N N . LEU A 1 334 ? -9.178 10.446 4.996 1.00 85.25 334 LEU A N 1
ATOM 2732 C CA . LEU A 1 334 ? -9.115 8.996 4.744 1.00 85.25 334 LEU A CA 1
ATOM 2733 C C . LEU A 1 334 ? -10.141 8.495 3.722 1.00 85.25 334 LEU A C 1
ATOM 2735 O O . LEU A 1 334 ? -9.951 7.421 3.153 1.00 85.25 334 LEU A O 1
ATOM 2739 N N . ILE A 1 335 ? -11.226 9.240 3.504 1.00 89.38 335 ILE A N 1
ATOM 2740 C CA . ILE A 1 335 ? -12.319 8.836 2.617 1.00 89.38 335 ILE A CA 1
ATOM 2741 C C . ILE A 1 335 ? -12.791 10.000 1.758 1.00 89.38 335 ILE A C 1
ATOM 2743 O O . ILE A 1 335 ? -12.691 11.161 2.145 1.00 89.38 335 ILE A O 1
ATOM 2747 N N . GLU A 1 336 ? -13.356 9.693 0.596 1.00 85.94 336 GLU A N 1
ATOM 2748 C CA . GLU A 1 336 ? -14.061 10.686 -0.208 1.00 85.94 336 GLU A CA 1
ATOM 2749 C C . GLU A 1 336 ? -15.560 10.647 0.110 1.00 85.94 336 GLU A C 1
ATOM 2751 O O . GLU A 1 336 ? -16.167 9.578 0.133 1.00 85.94 336 GLU A O 1
ATOM 2756 N N . ASN A 1 337 ? -16.191 11.814 0.287 1.00 81.00 337 ASN A N 1
ATOM 2757 C CA . ASN A 1 337 ? -17.625 11.904 0.606 1.00 81.00 337 ASN A CA 1
ATOM 2758 C C . ASN A 1 337 ? -18.517 11.160 -0.401 1.00 81.00 337 ASN A C 1
ATOM 2760 O O . ASN A 1 337 ? -19.569 10.648 -0.029 1.00 81.00 337 ASN A O 1
ATOM 2764 N N . LYS A 1 338 ? -18.101 11.081 -1.672 1.00 86.38 338 LYS A N 1
ATOM 2765 C CA . LYS A 1 338 ? -18.842 10.345 -2.700 1.00 86.38 338 LYS A CA 1
ATOM 2766 C C . LYS A 1 338 ? -18.933 8.843 -2.402 1.00 86.38 338 LYS A C 1
ATOM 2768 O O . LYS A 1 338 ? -19.974 8.266 -2.678 1.00 86.38 338 LYS A O 1
ATOM 2773 N N . TRP A 1 339 ? -17.924 8.236 -1.766 1.00 89.56 339 TRP A N 1
ATOM 2774 C CA . TRP A 1 339 ? -17.933 6.799 -1.460 1.00 89.56 339 TRP A CA 1
ATOM 2775 C C . TRP A 1 339 ? -19.030 6.427 -0.461 1.00 89.56 339 TRP A C 1
ATOM 2777 O O . TRP A 1 339 ? -19.547 5.323 -0.516 1.00 89.56 339 TRP A O 1
ATOM 2787 N N . LEU A 1 340 ? -19.423 7.352 0.422 1.00 81.81 340 LEU A N 1
ATOM 2788 C CA . LEU A 1 340 ? -20.519 7.135 1.372 1.00 81.81 340 LEU A CA 1
ATOM 2789 C C . LEU A 1 340 ? -21.910 7.321 0.752 1.00 81.81 340 LEU A C 1
ATOM 2791 O O . LEU A 1 340 ? -22.894 6.920 1.363 1.00 81.81 340 LEU A O 1
ATOM 2795 N N . ASN A 1 341 ? -21.997 7.946 -0.425 1.00 77.31 341 ASN A N 1
ATOM 2796 C CA . ASN A 1 341 ? -23.256 8.235 -1.119 1.00 77.31 341 ASN A CA 1
ATOM 2797 C C . ASN A 1 341 ? -23.465 7.350 -2.363 1.00 77.31 341 ASN A C 1
ATOM 2799 O O . ASN A 1 341 ? -24.534 7.389 -2.972 1.00 77.31 341 ASN A O 1
ATOM 2803 N N . GLU A 1 342 ? -22.451 6.577 -2.757 1.00 75.06 342 GLU A N 1
ATOM 2804 C CA . GLU A 1 342 ? -22.542 5.544 -3.787 1.00 75.06 342 GLU A CA 1
ATOM 2805 C C . GLU A 1 342 ? -23.388 4.378 -3.234 1.00 75.06 342 GLU A C 1
ATOM 2807 O O . GLU A 1 342 ? -23.109 3.853 -2.158 1.00 75.06 342 GLU A O 1
ATOM 2812 N N . LYS A 1 343 ? -24.461 3.991 -3.938 1.00 55.09 343 LYS A N 1
ATOM 2813 C CA . LYS A 1 343 ? -25.200 2.759 -3.618 1.00 55.09 343 LYS A CA 1
ATOM 2814 C C . LYS A 1 343 ? -24.396 1.565 -4.131 1.00 55.09 343 LYS A C 1
ATOM 2816 O O . LYS A 1 343 ? -23.904 1.625 -5.258 1.00 55.09 343 LYS A O 1
ATOM 2821 N N . ALA A 1 344 ? -24.285 0.504 -3.330 1.00 54.06 344 ALA A N 1
ATOM 2822 C CA . ALA A 1 344 ? -23.753 -0.775 -3.792 1.00 54.06 344 ALA A CA 1
ATOM 2823 C C . ALA A 1 344 ? -24.549 -1.241 -5.027 1.00 54.06 344 ALA A C 1
ATOM 2825 O O . ALA A 1 344 ? -25.777 -1.119 -5.050 1.00 54.06 344 ALA A O 1
ATOM 2826 N N . HIS A 1 345 ? -23.841 -1.675 -6.072 1.00 44.62 345 HIS A N 1
ATOM 2827 C CA . HIS A 1 345 ? -24.442 -2.197 -7.301 1.00 44.62 345 HIS A CA 1
ATOM 2828 C C . HIS A 1 345 ? -24.788 -3.673 -7.178 1.00 44.62 345 HIS A C 1
ATOM 2830 O O . HIS A 1 345 ? -23.945 -4.415 -6.625 1.00 44.62 345 HIS A O 1
#

Solvent-accessible surface area (backbone atoms only — not comparable to full-atom values): 19797 Å² total; per-residue (Å²): 139,83,85,80,80,74,72,84,72,74,51,74,70,53,54,50,51,53,48,48,55,51,47,52,51,50,48,54,51,48,49,67,63,51,46,64,61,56,43,67,69,44,69,83,74,65,56,81,68,62,53,52,55,50,51,55,45,67,72,41,48,63,60,51,52,52,50,50,52,50,50,53,51,51,54,53,49,55,49,52,49,18,35,72,44,39,80,59,43,81,84,62,88,58,98,79,54,64,70,76,89,53,73,78,71,47,52,64,55,53,51,54,55,48,50,54,53,48,52,52,48,51,50,52,50,50,52,50,51,52,52,47,56,50,51,51,52,42,51,51,49,52,54,51,49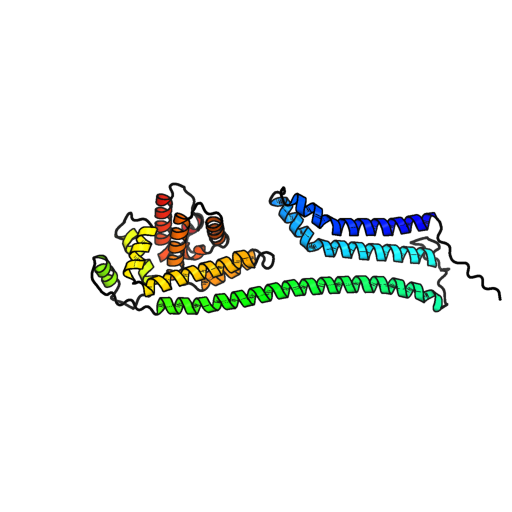,50,57,55,59,59,48,49,59,58,42,51,49,58,38,53,66,49,75,80,75,88,76,81,87,50,83,62,47,57,51,58,50,64,70,57,83,82,68,91,68,38,62,39,52,51,50,51,52,52,47,45,48,44,51,71,72,64,59,53,88,70,50,68,58,54,52,51,53,54,52,41,61,72,61,33,71,69,51,34,50,44,49,52,51,40,52,54,46,54,53,49,54,52,46,46,53,69,64,69,30,66,98,67,52,54,73,70,55,49,32,50,56,49,48,53,58,45,71,74,47,52,72,45,48,49,49,52,44,50,54,50,50,50,39,52,39,72,75,38,65,88,37,66,69,52,50,51,50,33,41,50,40,31,77,46,47,59,56,46,66,54,34,39,36,76,92,38,29,63,57,53,50,51,53,51,53,52,53,36,70,75,61,79,47,95,76,61,58,54,57,60,76,63,44,69,72,49,74,70,128

Organism: NCBI:txid671267

Mean predicted aligned error: 14.61 Å

pLDDT: mean 75.11, std 17.88, range [28.09, 96.88]

Secondary structure (DSSP, 8-state):
-----------HHHHHHHHHHHHHHHHHHHHHHHHHHHHHHHTTT--TTHHHHHHHHHHHHHHHHHHHHHHHHHHHHHHHHHHHHHTT-TT---TT------GGGHHHHHHHHHHHHHHHHHHHHHHHHHHHHHHHHHHHHHHHHHHHHHHHHHHHHHHHT------S--HHHHHHHHT-SSS---HHHHHHHHHHIIIIIS-----HHHHHHHHHHHS-HHHHHHHHHHHHHHHHHHHHHHHHTTTTS-HHHHHHHHHHHHTTS-HHHHHHHHHHHHHHHHHTTT-HHHHHHHHHHHHTTTTHHHHH-HHHHHHHHHHHHHHHHHHSS---SSS-GGGGTSPP-

Foldseek 3Di:
DDDPPPPPDDDPVRVVVVVVLVVVLVVLVVCLVCVVVVVVVCVVPDDPPVVVVVVVCVVCSLVVNLVSVLVSLVVVLLQVVCCQFVVRDNPDPDPPTPPDPDPVVCPVVVVSVVVSVVSVVVSVVVVVVVVVVLVVLLVVLVVVLVVLLVCLVVLVVQLQPLQQPQDDDDPVSVVVVVVPDDDRDTLLSSLLSLLCCQCVVVVHLDALLVSLVVSLVRSDDSSSVSLVVSLVSLLVSLVSLVPSCVVNDDPVVSLVSLVVSLVVDDLSRLLVSLSVLLNVCLVPVVDPVSLVSLQSLAVSCSCLVQCQDPVRVVSSVRNLVSSCVSRVDNDDSNYDPVSNVDHDD